Protein AF-A0A232LQ97-F1 (afdb_monomer_lite)

Sequence (214 aa):
MSQNHRQSSQDALRESLFYFPADLIVLYSRLAHDILPISEVVDLLNVAFENLRVAAASANDKTKLINGVFEDCPDRITGRAGHAELQRVCPKRLWRFAAIDVPYTETLTHRNNIKHLMRPHNIEVDLSIACALYFASRGKECFYGLGADELFAGYTRHAVAFARHGFSGLIHEIDLDVSRLGTRNLGRDDRVISHWGREARYPYLDEEFLAWVT

InterPro domains:
  IPR001962 Asparagine synthase [cd01991] (31-213)
  IPR014729 Rossmann-like alpha/beta/alpha sandwich fold [G3DSA:3.40.50.620] (29-214)
  IPR051857 Asparagine synthetase domain-containing protein [PTHR45937] (29-213)

Organism: NCBI:txid519963

Foldseek 3Di:
DDDDDDDPPPPDPQEEAEDWLDLLVLVVVVVCLVPPDQPHEYEYEFEFEQDVVLVVVCVVPPPCVVPDSRCPDSRNVSLVVSQVVSCVVRVSHHYHYHYHYHYPVNCVVCQVVLCVLQPPDDDPVSSVVLSSLLSRLLDAAYEYQPPVCLLPVVDPVLVVLCVVPNPVSSVVSSCVCNVCVVVNPVSSSQSRNCVNVYDYHYPCPPPVNSVVSD

Radius of gyration: 19.4 Å; chains: 1; bounding box: 43×53×74 Å

pLDDT: mean 81.2, std 15.91, range [30.36, 96.88]

Structure (mmCIF, N/CA/C/O backbone):
data_AF-A0A232LQ97-F1
#
_entry.id   AF-A0A232LQ97-F1
#
loop_
_atom_site.group_PDB
_atom_site.id
_atom_site.type_symbol
_atom_site.label_atom_id
_atom_site.label_alt_id
_atom_site.label_comp_id
_atom_site.label_asym_id
_atom_site.label_entity_id
_atom_site.label_seq_id
_atom_site.pdbx_PDB_ins_code
_atom_site.Cartn_x
_atom_site.Cartn_y
_atom_site.Cartn_z
_atom_site.occupancy
_atom_site.B_iso_or_equiv
_atom_site.auth_seq_id
_atom_site.auth_comp_id
_atom_site.auth_asym_id
_atom_site.auth_atom_id
_atom_site.pdbx_PDB_model_num
ATOM 1 N N . MET A 1 1 ? -9.593 -9.842 47.700 1.00 37.53 1 MET A N 1
ATOM 2 C CA . MET A 1 1 ? -10.368 -10.724 46.802 1.00 37.53 1 MET A CA 1
ATOM 3 C C . MET A 1 1 ? -10.644 -9.947 45.528 1.00 37.53 1 MET A C 1
ATOM 5 O O . MET A 1 1 ? -11.492 -9.067 45.526 1.00 37.53 1 MET A O 1
ATOM 9 N N . SER A 1 2 ? -9.814 -10.184 44.511 1.00 33.78 2 SER A N 1
ATOM 10 C CA . SER A 1 2 ? -9.830 -9.487 43.223 1.00 33.78 2 SER A CA 1
ATOM 11 C C . SER A 1 2 ? -11.072 -9.832 42.409 1.00 33.78 2 SER A C 1
ATOM 13 O O . SER A 1 2 ? -11.314 -11.003 42.128 1.00 33.78 2 SER A O 1
ATOM 15 N N . GLN A 1 3 ? -11.791 -8.814 41.947 1.00 36.34 3 GLN A N 1
ATOM 16 C CA . GLN A 1 3 ? -12.637 -8.904 40.761 1.00 36.34 3 GLN A CA 1
ATOM 17 C C . GLN A 1 3 ? -12.000 -8.032 39.682 1.00 36.34 3 GLN A C 1
ATOM 19 O O . GLN A 1 3 ? -12.144 -6.817 39.700 1.00 36.34 3 GLN A O 1
ATOM 24 N N . ASN A 1 4 ? -11.224 -8.651 38.792 1.00 37.56 4 ASN A N 1
ATOM 25 C CA . ASN A 1 4 ? -10.791 -8.027 37.542 1.00 37.56 4 ASN A CA 1
ATOM 26 C C . ASN A 1 4 ? -10.380 -9.112 36.539 1.00 37.56 4 ASN A C 1
ATOM 28 O O . ASN A 1 4 ? -9.212 -9.295 36.210 1.00 37.56 4 ASN A O 1
ATOM 32 N N . HIS A 1 5 ? -11.351 -9.908 36.099 1.00 36.22 5 HIS A N 1
ATOM 33 C CA . HIS A 1 5 ? -11.146 -10.863 35.014 1.00 36.22 5 HIS A CA 1
ATOM 34 C C . HIS A 1 5 ? -12.481 -11.149 34.336 1.00 36.22 5 HIS A C 1
ATOM 36 O O . HIS A 1 5 ? -13.250 -11.974 34.823 1.00 36.22 5 HIS A O 1
ATOM 42 N N . ARG A 1 6 ? -12.756 -10.406 33.254 1.00 30.94 6 ARG A N 1
ATOM 43 C CA . ARG A 1 6 ? -13.534 -10.806 32.059 1.00 30.94 6 ARG A CA 1
ATOM 44 C C . ARG A 1 6 ? -13.786 -9.590 31.161 1.00 30.94 6 ARG A C 1
ATOM 46 O O . ARG A 1 6 ? -14.916 -9.177 30.938 1.00 30.94 6 ARG A O 1
ATOM 53 N N . GLN A 1 7 ? -12.708 -9.021 30.631 1.00 30.36 7 GLN A N 1
ATOM 54 C CA . GLN A 1 7 ? -12.801 -8.066 29.523 1.00 30.36 7 GLN A CA 1
ATOM 55 C C . GLN A 1 7 ? -11.609 -8.214 28.571 1.00 30.36 7 GLN A C 1
ATOM 57 O O . GLN A 1 7 ? -11.037 -7.236 28.115 1.00 30.36 7 GLN A O 1
ATOM 62 N N . SER A 1 8 ? -11.198 -9.460 28.305 1.00 33.34 8 SER A N 1
ATOM 63 C CA . SER A 1 8 ? -10.046 -9.775 27.445 1.00 33.34 8 SER A CA 1
ATOM 64 C C . SER A 1 8 ? -10.343 -10.868 26.410 1.00 33.34 8 SER A C 1
ATOM 66 O O . SER A 1 8 ? -9.456 -11.634 26.051 1.00 33.34 8 SER A O 1
ATOM 68 N N . SER A 1 9 ? -11.592 -10.999 25.950 1.00 32.56 9 SER A N 1
ATOM 69 C CA . SER A 1 9 ? -11.986 -12.119 25.071 1.00 32.56 9 SER A CA 1
ATOM 70 C C . SER A 1 9 ? -12.819 -11.710 23.850 1.00 32.56 9 SER A C 1
ATOM 72 O O . SER A 1 9 ? -13.565 -12.527 23.325 1.00 32.56 9 SER A O 1
ATOM 74 N N . GLN A 1 10 ? -12.697 -10.462 23.383 1.00 30.38 10 GLN A N 1
ATOM 75 C CA . GLN A 1 10 ? -13.323 -9.996 22.130 1.00 30.38 10 GLN A CA 1
ATOM 76 C C . GLN A 1 10 ? -12.344 -9.393 21.109 1.00 30.38 10 GLN A C 1
ATOM 78 O O . GLN A 1 10 ? -12.767 -8.960 20.040 1.00 30.38 10 GLN A O 1
ATOM 83 N N . ASP A 1 11 ? -11.040 -9.435 21.378 1.00 37.81 11 ASP A N 1
ATOM 84 C CA . ASP A 1 11 ? -10.005 -9.142 20.381 1.00 37.81 11 ASP A CA 1
ATOM 85 C C . ASP A 1 11 ? -9.631 -10.415 19.605 1.00 37.81 11 ASP A C 1
ATOM 87 O O . ASP A 1 11 ? -8.462 -10.780 19.503 1.00 37.81 11 ASP A O 1
ATOM 91 N N . ALA A 1 12 ? -10.640 -11.113 19.071 1.00 36.44 12 ALA A N 1
ATOM 92 C CA . ALA A 1 12 ? -10.405 -12.101 18.023 1.00 36.44 12 ALA A CA 1
ATOM 93 C C . ALA A 1 12 ? -9.668 -11.405 16.867 1.00 36.44 12 ALA A C 1
ATOM 95 O O . ALA A 1 12 ? -9.977 -10.251 16.560 1.00 36.44 12 ALA A O 1
ATOM 96 N N . LEU A 1 13 ? -8.660 -12.090 16.322 1.00 44.84 13 LEU A N 1
ATOM 97 C CA . LEU A 1 13 ? -7.730 -11.671 15.268 1.00 44.84 13 LEU A CA 1
ATOM 98 C C . LEU A 1 13 ? -8.382 -10.687 14.282 1.00 44.84 13 LEU A C 1
ATOM 100 O O . LEU A 1 13 ? -9.076 -11.077 13.354 1.00 44.84 13 LEU A O 1
ATOM 104 N N . ARG A 1 14 ? -8.209 -9.383 14.520 1.00 55.53 14 ARG A N 1
ATOM 105 C CA . ARG A 1 14 ? -8.656 -8.358 13.574 1.00 55.53 14 ARG A CA 1
ATOM 106 C C . ARG A 1 14 ? -7.570 -8.223 12.529 1.00 55.53 14 ARG A C 1
ATOM 108 O O . ARG A 1 14 ? -6.542 -7.605 12.807 1.00 55.53 14 ARG A O 1
ATOM 115 N N . GLU A 1 15 ? -7.790 -8.821 11.369 1.00 62.75 15 GLU A N 1
ATOM 116 C CA . GLU A 1 15 ? -6.874 -8.684 10.248 1.00 62.75 15 GLU A CA 1
ATOM 117 C C . GLU A 1 15 ? -6.947 -7.263 9.684 1.00 62.75 15 GLU A C 1
ATOM 119 O O . GLU A 1 15 ? -8.020 -6.718 9.405 1.00 62.75 15 GLU A O 1
ATOM 124 N N . SER A 1 16 ? -5.781 -6.633 9.573 1.00 63.12 16 SER A N 1
ATOM 125 C CA . SER A 1 16 ? -5.629 -5.311 8.976 1.00 63.12 16 SER A CA 1
ATOM 126 C C . SER A 1 16 ? -4.929 -5.453 7.631 1.00 63.12 16 SER A C 1
ATOM 128 O O . SER A 1 16 ? -3.943 -6.174 7.494 1.00 63.12 16 SER A O 1
ATOM 130 N N . LEU A 1 17 ? -5.445 -4.765 6.624 1.00 67.06 17 LEU A N 1
ATOM 131 C CA . LEU A 1 17 ? -4.870 -4.679 5.292 1.00 67.06 17 LEU A CA 1
ATOM 132 C C . LEU A 1 17 ? -4.283 -3.290 5.128 1.00 67.06 17 LEU A C 1
ATOM 134 O O . LEU A 1 17 ? -4.985 -2.282 5.266 1.00 67.06 17 LEU A O 1
ATOM 138 N N . PHE A 1 18 ? -2.988 -3.225 4.845 1.00 62.56 18 PHE A N 1
ATOM 139 C CA . PHE A 1 18 ? -2.351 -1.954 4.577 1.00 62.56 18 PHE A CA 1
ATOM 140 C C . PHE A 1 18 ? -2.589 -1.529 3.129 1.00 62.56 18 PHE A C 1
ATOM 142 O O . PHE A 1 18 ? -2.096 -2.160 2.195 1.00 62.56 18 PHE A O 1
ATOM 149 N N . TYR A 1 19 ? -3.339 -0.441 2.966 1.00 58.19 19 TYR A N 1
ATOM 150 C CA . TYR A 1 19 ? -3.736 0.148 1.696 1.00 58.19 19 TYR A CA 1
ATOM 151 C C . TYR A 1 19 ? -2.696 1.191 1.259 1.00 58.19 19 TYR A C 1
ATOM 153 O O . TYR A 1 19 ? -2.637 2.296 1.808 1.00 58.19 19 TYR A O 1
ATOM 161 N N . PHE A 1 20 ? -1.901 0.860 0.238 1.00 56.16 20 PHE A N 1
ATOM 162 C CA . PHE A 1 20 ? -1.170 1.851 -0.563 1.00 56.16 20 PHE A CA 1
ATOM 163 C C . PHE A 1 20 ? -2.103 2.422 -1.646 1.00 56.16 20 PHE A C 1
ATOM 165 O O . PHE A 1 20 ? -3.028 1.719 -2.057 1.00 56.16 20 PHE A O 1
ATOM 172 N N . PRO A 1 21 ? -1.910 3.665 -2.120 1.00 47.75 21 PRO A N 1
ATOM 173 C CA . PRO A 1 21 ? -2.728 4.239 -3.177 1.00 47.75 21 PRO A CA 1
ATOM 174 C C . PRO A 1 21 ? -2.376 3.573 -4.514 1.00 47.75 21 PRO A C 1
ATOM 176 O O . PRO A 1 21 ? -1.534 4.056 -5.261 1.00 47.75 21 PRO A O 1
ATOM 179 N N . ALA A 1 22 ? -2.987 2.422 -4.785 1.00 50.38 22 ALA A N 1
ATOM 180 C CA . ALA A 1 22 ? -3.042 1.783 -6.094 1.00 50.38 22 ALA A CA 1
ATOM 181 C C . ALA A 1 22 ? -4.161 0.731 -6.112 1.00 50.38 22 ALA A C 1
ATOM 183 O O . ALA A 1 22 ? -4.432 0.061 -5.112 1.00 50.38 22 ALA A O 1
ATOM 184 N N . ASP A 1 23 ? -4.780 0.561 -7.276 1.00 55.22 23 ASP A N 1
ATOM 185 C CA . ASP A 1 23 ? -5.955 -0.281 -7.530 1.00 55.22 23 ASP A CA 1
ATOM 186 C C . ASP A 1 23 ? -5.778 -1.770 -7.140 1.00 55.22 23 ASP A C 1
ATOM 188 O O . ASP A 1 23 ? -6.757 -2.499 -6.967 1.00 55.22 23 ASP A O 1
ATOM 192 N N . LEU A 1 24 ? -4.540 -2.236 -6.926 1.00 58.06 24 LEU A N 1
ATOM 193 C CA . LEU A 1 24 ? -4.213 -3.636 -6.620 1.00 58.06 24 LEU A CA 1
ATOM 194 C C . LEU A 1 24 ? -4.687 -4.125 -5.240 1.00 58.06 24 LEU A C 1
ATOM 196 O O . LEU A 1 24 ? -4.888 -5.325 -5.038 1.00 58.06 24 LEU A O 1
ATOM 200 N N . ILE A 1 25 ? -4.922 -3.237 -4.277 1.00 62.94 25 ILE A N 1
ATOM 201 C CA . ILE A 1 25 ? -5.463 -3.630 -2.964 1.00 62.94 25 ILE A CA 1
ATOM 202 C C . ILE A 1 25 ? -6.961 -3.973 -3.036 1.00 62.94 25 ILE A C 1
ATOM 204 O O . ILE A 1 25 ? -7.447 -4.716 -2.184 1.00 62.94 25 ILE A O 1
ATOM 208 N N . VAL A 1 26 ? -7.697 -3.510 -4.059 1.00 66.06 26 VAL A N 1
ATOM 209 C CA . VAL A 1 26 ? -9.084 -3.954 -4.295 1.00 66.06 26 VAL A CA 1
ATOM 210 C C . VAL A 1 26 ? -9.099 -5.445 -4.617 1.00 66.06 26 VAL A C 1
ATOM 212 O O . VAL A 1 26 ? -9.939 -6.169 -4.089 1.00 66.06 26 VAL A O 1
ATOM 215 N N . LEU A 1 27 ? -8.133 -5.921 -5.410 1.00 68.38 27 LEU A N 1
ATOM 216 C CA . LEU A 1 27 ? -8.010 -7.338 -5.744 1.00 68.38 27 LEU A CA 1
ATOM 217 C C . LEU A 1 27 ? -7.712 -8.176 -4.496 1.00 68.38 27 LEU A C 1
ATOM 219 O O . LEU A 1 27 ? -8.440 -9.125 -4.212 1.00 68.38 27 LEU A O 1
ATOM 223 N N . TYR A 1 28 ? -6.709 -7.786 -3.702 1.00 71.38 28 TYR A N 1
ATOM 224 C CA . TYR A 1 28 ? -6.394 -8.522 -2.475 1.00 71.38 28 TYR A CA 1
ATOM 225 C C . TYR A 1 28 ? -7.533 -8.461 -1.450 1.00 71.38 28 TYR A C 1
ATOM 227 O O . TYR A 1 28 ? -7.903 -9.474 -0.863 1.00 71.38 28 TYR A O 1
ATOM 235 N N . SER A 1 29 ? -8.156 -7.294 -1.276 1.00 73.38 29 SER A N 1
ATOM 236 C CA . SER A 1 29 ? -9.313 -7.155 -0.388 1.00 73.38 29 SER A CA 1
ATOM 237 C C . SER A 1 29 ? -10.476 -8.018 -0.876 1.00 73.38 29 SER A C 1
ATOM 239 O O . SER A 1 29 ? -11.138 -8.668 -0.075 1.00 73.38 29 SER A O 1
ATOM 241 N N . ARG A 1 30 ? -10.704 -8.120 -2.190 1.00 79.38 30 ARG A N 1
ATOM 242 C CA . ARG A 1 30 ? -11.699 -9.046 -2.735 1.00 79.38 30 ARG A CA 1
ATOM 243 C C . ARG A 1 30 ? -11.362 -10.503 -2.408 1.00 79.38 30 ARG A C 1
ATOM 245 O O . ARG A 1 30 ? -12.264 -11.236 -2.025 1.00 79.38 30 ARG A O 1
ATOM 252 N N . LEU A 1 31 ? -10.101 -10.913 -2.491 1.00 79.31 31 LEU A N 1
ATOM 253 C CA . LEU A 1 31 ? -9.694 -12.266 -2.092 1.00 79.31 31 LEU A CA 1
ATOM 254 C C . LEU A 1 31 ? -9.914 -12.501 -0.592 1.00 79.31 31 LEU A C 1
ATOM 256 O O . LEU A 1 31 ? -10.508 -13.506 -0.206 1.00 79.31 31 LEU A O 1
ATOM 260 N N . ALA A 1 32 ? -9.556 -11.530 0.253 1.00 81.94 32 ALA A N 1
ATOM 261 C CA . ALA A 1 32 ? -9.843 -11.579 1.686 1.00 81.94 32 ALA A CA 1
ATOM 262 C C . ALA A 1 32 ? -11.353 -11.700 1.968 1.00 81.94 32 ALA A C 1
ATOM 264 O O . ALA A 1 32 ? -11.756 -12.325 2.948 1.00 81.94 32 ALA A O 1
ATOM 265 N N . HIS A 1 33 ? -12.214 -11.158 1.096 1.00 85.06 33 HIS A N 1
ATOM 266 C CA . HIS A 1 33 ? -13.655 -11.354 1.209 1.00 85.06 33 HIS A CA 1
ATOM 267 C C . HIS A 1 33 ? -14.081 -12.812 1.081 1.00 85.06 33 HIS A C 1
ATOM 269 O O . HIS A 1 33 ? -14.981 -13.223 1.814 1.00 85.06 33 HIS A O 1
ATOM 275 N N . ASP A 1 34 ? -13.457 -13.547 0.169 1.00 84.88 34 ASP A N 1
ATOM 276 C CA . ASP A 1 34 ? -13.821 -14.923 -0.149 1.00 84.88 34 ASP A CA 1
ATOM 277 C C . ASP A 1 34 ? -13.180 -15.927 0.832 1.00 84.88 34 ASP A C 1
ATOM 279 O O . ASP A 1 34 ? -13.757 -16.984 1.086 1.00 84.88 34 ASP A O 1
ATOM 283 N N . ILE A 1 35 ? -12.032 -15.581 1.429 1.00 84.88 35 ILE A N 1
ATOM 284 C CA . ILE A 1 35 ? -11.277 -16.457 2.342 1.00 84.88 35 ILE A CA 1
ATOM 285 C C . ILE A 1 35 ? -11.724 -16.301 3.802 1.00 84.88 35 ILE A C 1
ATOM 287 O O . ILE A 1 35 ? -11.891 -17.295 4.511 1.00 84.88 35 ILE A O 1
ATOM 291 N N . LEU A 1 36 ? -11.915 -15.066 4.277 1.00 85.56 36 LEU A N 1
ATOM 292 C CA . LEU A 1 36 ? -12.218 -14.821 5.687 1.00 85.56 36 LEU A CA 1
ATOM 293 C C . LEU A 1 36 ? -13.696 -15.090 6.003 1.00 85.56 36 LEU A C 1
ATOM 295 O O . LEU A 1 36 ? -14.567 -14.834 5.166 1.00 85.56 36 LEU A O 1
ATOM 299 N N . PRO A 1 37 ? -14.047 -15.491 7.236 1.00 89.50 37 PRO A N 1
ATOM 300 C CA . PRO A 1 37 ? -15.438 -15.542 7.671 1.00 89.50 37 PRO A CA 1
ATOM 301 C C . PRO A 1 37 ? -16.139 -14.196 7.457 1.00 89.50 37 PRO A C 1
ATOM 303 O O . PRO A 1 37 ? -15.591 -13.135 7.755 1.00 89.50 37 PRO A O 1
ATOM 306 N N . ILE A 1 38 ? -17.375 -14.209 6.954 1.00 89.06 38 ILE A N 1
ATOM 307 C CA . ILE A 1 38 ? -18.092 -12.971 6.597 1.00 89.06 38 ILE A CA 1
ATOM 308 C C . ILE A 1 38 ? -18.366 -12.049 7.797 1.00 89.06 38 ILE A C 1
ATOM 310 O O . ILE A 1 38 ? -18.536 -10.843 7.635 1.00 89.06 38 ILE A O 1
ATOM 314 N N . SER A 1 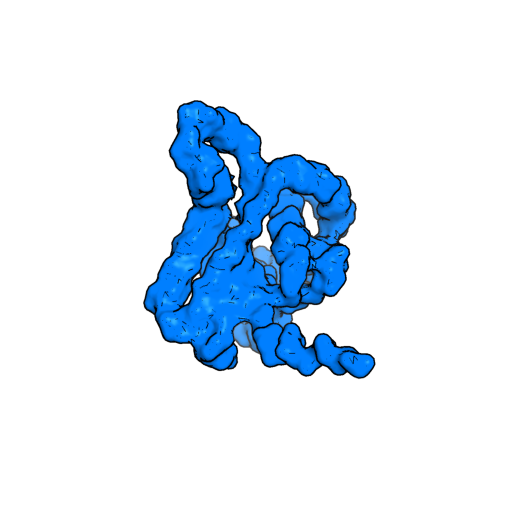39 ? -18.397 -12.620 9.002 1.00 89.44 39 SER A N 1
ATOM 315 C CA . SER A 1 39 ? -18.554 -11.901 10.267 1.00 89.44 39 SER A CA 1
ATOM 316 C C . SER A 1 39 ? -17.319 -11.096 10.668 1.00 89.44 39 SER A C 1
ATOM 318 O O . SER A 1 39 ? -17.421 -10.231 11.538 1.00 89.44 39 SER A O 1
ATOM 320 N N . GLU A 1 40 ? -16.157 -11.386 10.081 1.00 87.62 40 GLU A N 1
ATOM 321 C CA . GLU A 1 40 ? -14.918 -10.688 10.402 1.00 87.62 40 GLU A CA 1
ATOM 322 C C . GLU A 1 40 ? -14.830 -9.348 9.676 1.00 87.62 40 GLU A C 1
ATOM 324 O O . GLU A 1 40 ? -15.024 -9.229 8.460 1.00 87.62 40 GLU A O 1
ATOM 329 N N . VAL A 1 41 ? -14.538 -8.320 10.468 1.00 88.44 41 VAL A N 1
ATOM 330 C CA . VAL A 1 41 ? -14.326 -6.956 9.993 1.00 88.44 41 VAL A CA 1
ATOM 331 C C . VAL A 1 41 ? -12.915 -6.853 9.446 1.00 88.44 41 VAL A C 1
ATOM 333 O O . VAL A 1 41 ? -11.971 -7.251 10.126 1.00 88.44 41 VAL A O 1
ATOM 336 N N . VAL A 1 42 ? -12.782 -6.268 8.258 1.00 87.19 42 VAL A N 1
ATOM 337 C CA . VAL A 1 42 ? -11.478 -6.025 7.639 1.00 87.19 42 VAL A CA 1
ATOM 338 C C . VAL A 1 42 ? -11.175 -4.534 7.671 1.00 87.19 42 VAL A C 1
ATOM 340 O O . VAL A 1 42 ? -11.958 -3.713 7.175 1.00 87.19 42 VAL A O 1
ATOM 343 N N . ASP A 1 43 ? -10.033 -4.198 8.267 1.00 87.50 43 ASP A N 1
ATOM 344 C CA . ASP A 1 43 ? -9.546 -2.826 8.357 1.00 87.50 43 ASP A CA 1
ATOM 345 C C . ASP A 1 43 ? -8.671 -2.499 7.151 1.00 87.50 43 ASP A C 1
ATOM 347 O O . ASP A 1 43 ? -7.695 -3.189 6.888 1.00 87.50 43 ASP A O 1
ATOM 351 N N . LEU A 1 44 ? -8.995 -1.422 6.440 1.00 88.12 44 LEU A N 1
ATOM 352 C CA . LEU A 1 44 ? -8.199 -0.877 5.345 1.00 88.12 44 LEU A CA 1
ATOM 353 C C . LEU A 1 44 ? -7.452 0.350 5.872 1.00 88.12 44 LEU A C 1
ATOM 355 O O . LEU A 1 44 ? -8.057 1.406 6.078 1.00 88.12 44 LEU A O 1
ATOM 359 N N . LEU A 1 45 ? -6.156 0.207 6.139 1.00 88.00 45 LEU A N 1
ATOM 360 C CA . LEU A 1 45 ? -5.322 1.287 6.664 1.00 88.00 45 LEU A CA 1
ATOM 361 C C . LEU A 1 45 ? -4.811 2.158 5.516 1.00 88.00 45 LEU A C 1
ATOM 363 O O . LEU A 1 45 ? -4.036 1.671 4.701 1.00 88.00 45 LEU A O 1
ATOM 367 N N . ASN A 1 46 ? -5.163 3.441 5.475 1.00 90.00 46 ASN A N 1
ATOM 368 C CA . ASN A 1 46 ? -4.630 4.384 4.486 1.00 90.00 46 ASN A CA 1
ATOM 369 C C . ASN A 1 46 ? -3.945 5.546 5.213 1.00 90.00 46 ASN A C 1
ATOM 371 O O . ASN A 1 46 ? -4.521 6.134 6.134 1.00 90.00 46 ASN A O 1
ATOM 375 N N . VAL A 1 4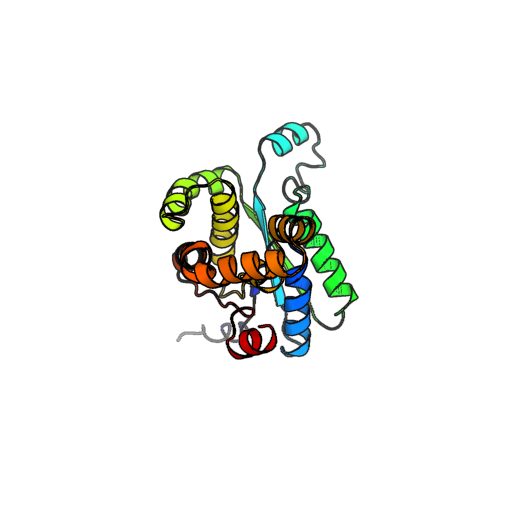7 ? -2.717 5.867 4.816 1.00 89.75 47 VAL A N 1
ATOM 376 C CA . VAL A 1 47 ? -1.897 6.901 5.462 1.00 89.75 47 VAL A CA 1
ATOM 377 C C . VAL A 1 47 ? -1.883 8.154 4.598 1.00 89.75 47 VAL A C 1
ATOM 379 O O . VAL A 1 47 ? -1.617 8.071 3.405 1.00 89.75 47 VAL A O 1
ATOM 382 N N . ALA A 1 48 ? -2.132 9.307 5.212 1.00 90.50 48 ALA A N 1
ATOM 383 C CA . ALA A 1 48 ? -2.034 10.612 4.578 1.00 90.50 48 ALA A CA 1
ATOM 384 C C . ALA A 1 48 ? -1.087 11.512 5.375 1.00 90.50 48 ALA A C 1
ATOM 386 O O . ALA A 1 48 ? -1.086 11.510 6.607 1.00 90.50 48 ALA A O 1
ATOM 387 N N . PHE A 1 49 ? -0.295 12.306 4.659 1.00 89.44 49 PHE A N 1
ATOM 388 C CA . PHE A 1 49 ? 0.666 13.235 5.246 1.00 89.44 49 PHE A CA 1
ATOM 389 C C . PHE A 1 49 ? 0.196 14.670 5.085 1.00 89.44 49 PHE A C 1
ATOM 391 O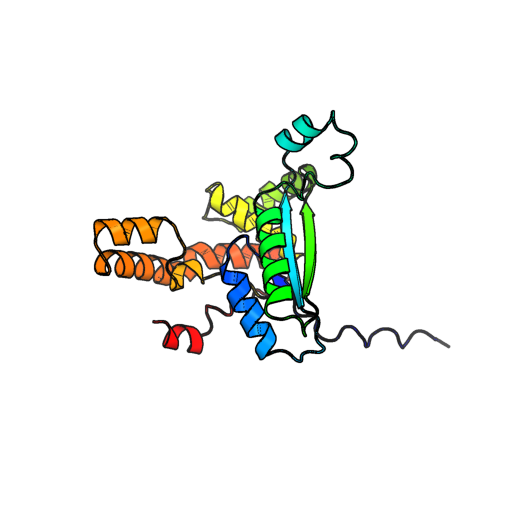 O . PHE A 1 49 ? -0.287 15.069 4.024 1.00 89.44 49 PHE A O 1
ATOM 398 N N . GLU A 1 50 ? 0.389 15.466 6.130 1.00 87.31 50 GLU A N 1
ATOM 399 C CA . GLU A 1 50 ? 0.066 16.883 6.083 1.00 87.31 50 GLU A CA 1
ATOM 400 C C . GLU A 1 50 ? 0.993 17.610 5.100 1.00 87.31 50 GLU A C 1
ATOM 402 O O . GLU A 1 50 ? 2.223 17.559 5.205 1.00 87.31 50 GLU A O 1
ATOM 407 N N . ASN A 1 51 ? 0.398 18.345 4.161 1.00 82.75 51 ASN A N 1
ATOM 408 C CA . ASN A 1 51 ? 1.130 19.211 3.250 1.00 82.75 51 ASN A CA 1
ATOM 409 C C . ASN A 1 51 ? 0.966 20.672 3.675 1.00 82.75 51 ASN A C 1
ATOM 411 O O . ASN A 1 51 ? -0.083 21.277 3.453 1.00 82.75 51 ASN A O 1
ATOM 415 N N . LEU A 1 52 ? 2.034 21.265 4.216 1.00 80.44 52 LEU A N 1
ATOM 416 C CA . LEU A 1 52 ? 2.026 22.654 4.688 1.00 80.44 52 LEU A CA 1
ATOM 417 C C . LEU A 1 52 ? 1.611 23.671 3.614 1.00 80.44 52 LEU A C 1
ATOM 419 O O . LEU A 1 52 ? 1.041 24.703 3.954 1.00 80.44 52 LEU A O 1
ATOM 423 N N . ARG A 1 53 ? 1.865 23.406 2.324 1.00 77.12 53 ARG A N 1
ATOM 424 C CA . ARG A 1 53 ? 1.445 24.310 1.237 1.00 77.12 53 ARG A CA 1
ATOM 425 C C . ARG A 1 53 ? -0.072 24.298 1.066 1.00 77.12 53 ARG A C 1
ATOM 427 O O . ARG A 1 53 ? -0.674 25.353 0.900 1.00 77.12 53 ARG A O 1
ATOM 434 N N . VAL A 1 54 ? -0.679 23.114 1.142 1.00 74.62 54 VAL A N 1
ATOM 435 C CA . VAL A 1 54 ? -2.137 22.930 1.056 1.00 74.62 54 VAL A CA 1
ATOM 436 C C . VAL A 1 54 ? -2.817 23.458 2.320 1.00 74.62 54 VAL A C 1
ATOM 438 O O . VAL A 1 54 ? -3.832 24.148 2.227 1.00 74.62 54 VAL A O 1
ATOM 441 N N . ALA A 1 55 ? -2.216 23.219 3.489 1.00 73.12 55 ALA A N 1
ATOM 442 C CA . ALA A 1 55 ? -2.683 23.758 4.763 1.00 73.12 55 ALA A CA 1
ATOM 443 C C . ALA A 1 55 ? -2.647 25.298 4.776 1.00 73.12 55 ALA A C 1
ATOM 445 O O . ALA A 1 55 ? -3.637 25.933 5.131 1.00 73.12 55 ALA A O 1
ATOM 446 N N . ALA A 1 56 ? -1.551 25.908 4.307 1.00 73.00 56 ALA A N 1
ATOM 447 C CA . ALA A 1 56 ? -1.420 27.362 4.209 1.00 73.00 56 ALA A CA 1
ATOM 448 C C . ALA A 1 56 ? -2.406 27.978 3.202 1.00 73.00 56 ALA A C 1
ATOM 450 O O . ALA A 1 56 ? -2.992 29.020 3.483 1.00 73.00 56 ALA A O 1
ATOM 451 N N . ALA A 1 57 ? -2.639 27.322 2.060 1.00 70.00 57 ALA A N 1
ATOM 452 C CA . ALA A 1 57 ? -3.640 27.755 1.082 1.00 70.00 57 ALA A CA 1
ATOM 453 C C . ALA A 1 57 ? -5.081 27.648 1.617 1.00 70.00 57 ALA A C 1
ATOM 455 O O . ALA A 1 57 ? -5.948 28.422 1.216 1.00 70.00 57 ALA A O 1
ATOM 456 N N . SER A 1 58 ? -5.325 26.723 2.549 1.00 66.56 58 SER A N 1
ATOM 457 C CA . SER A 1 58 ? -6.638 26.481 3.161 1.00 66.56 58 SER A CA 1
ATOM 458 C C . SER A 1 58 ? -6.864 27.270 4.459 1.00 66.56 58 SER A C 1
ATOM 460 O O . SER A 1 58 ? -7.967 27.253 4.996 1.00 66.56 58 SER A O 1
ATOM 462 N N . ALA A 1 59 ? -5.859 28.004 4.956 1.00 64.38 59 ALA A N 1
ATOM 463 C CA . ALA A 1 59 ? -5.915 28.731 6.231 1.00 64.38 59 ALA A CA 1
ATOM 464 C C . ALA A 1 59 ? -6.974 29.853 6.271 1.00 64.38 59 ALA A C 1
ATOM 466 O O . ALA A 1 59 ? -7.432 30.231 7.349 1.00 64.38 59 ALA A O 1
ATOM 467 N N . ASN A 1 60 ? -7.390 30.362 5.106 1.00 62.22 60 ASN A N 1
ATOM 468 C CA . ASN A 1 60 ? -8.445 31.373 4.987 1.00 62.22 60 ASN A CA 1
ATOM 469 C C . ASN A 1 60 ? -9.864 30.777 4.920 1.00 62.22 60 ASN A C 1
ATOM 471 O O . ASN A 1 60 ? -10.836 31.528 4.997 1.00 62.22 60 ASN A O 1
ATOM 475 N N . ASP A 1 61 ? -10.001 29.452 4.809 1.00 65.12 61 ASP A N 1
ATOM 476 C CA . ASP A 1 61 ? -11.286 28.760 4.716 1.00 65.12 61 ASP A CA 1
ATOM 477 C C . ASP A 1 61 ? -11.526 27.908 5.974 1.00 65.12 61 ASP A C 1
ATOM 479 O O . ASP A 1 61 ? -11.106 26.752 6.087 1.00 65.12 61 ASP A O 1
ATOM 483 N N . LYS A 1 62 ? -12.222 28.501 6.956 1.00 57.84 62 LYS A N 1
ATOM 484 C CA . LYS A 1 62 ? -12.560 27.857 8.243 1.00 57.84 62 LYS A CA 1
ATOM 485 C C . LYS A 1 62 ? -13.353 26.553 8.081 1.00 57.84 62 LYS A C 1
ATOM 487 O O . LYS A 1 62 ? -13.353 25.737 8.998 1.00 57.84 62 LYS A O 1
ATOM 492 N N . THR A 1 63 ? -13.986 26.341 6.929 1.00 54.22 63 THR A N 1
ATOM 493 C CA . THR A 1 63 ? -14.758 25.138 6.594 1.00 54.22 63 THR A CA 1
ATOM 494 C C . THR A 1 63 ? -13.860 23.955 6.200 1.00 54.22 63 THR A C 1
ATOM 496 O O . THR A 1 63 ? -14.199 22.813 6.506 1.00 54.22 63 THR A O 1
ATOM 499 N N . LYS A 1 64 ? -12.679 24.203 5.606 1.00 56.03 64 LYS A N 1
ATOM 500 C CA . LYS A 1 64 ? -11.680 23.165 5.262 1.00 56.03 64 LYS A CA 1
ATOM 501 C C . LYS A 1 64 ? -10.796 22.734 6.432 1.00 56.03 64 LYS A C 1
ATOM 503 O O . LYS A 1 64 ? -10.342 21.593 6.471 1.00 56.03 64 LYS A O 1
ATOM 508 N N . LEU A 1 65 ? -10.587 23.626 7.401 1.00 55.31 65 LEU A N 1
ATOM 509 C CA . LEU A 1 65 ? -9.789 23.371 8.608 1.00 55.31 65 LEU A CA 1
ATOM 510 C C . LEU A 1 65 ? -10.359 22.252 9.499 1.00 55.31 65 LEU A C 1
ATOM 512 O O . LEU A 1 65 ? -9.604 21.628 10.236 1.00 55.31 65 LEU A O 1
ATOM 516 N N . ILE A 1 66 ? -11.669 21.992 9.424 1.00 48.97 66 ILE A N 1
ATOM 517 C CA . ILE A 1 66 ? -12.355 20.967 10.229 1.00 48.97 66 ILE A CA 1
ATOM 518 C C . ILE A 1 66 ? -12.435 19.619 9.485 1.00 48.97 66 ILE A C 1
ATOM 520 O O . ILE A 1 66 ? -12.456 18.579 10.135 1.00 48.97 66 ILE A O 1
ATOM 524 N N . ASN A 1 67 ? -12.435 19.623 8.140 1.00 53.56 67 ASN A N 1
ATOM 525 C CA . ASN A 1 67 ? -12.837 18.464 7.332 1.00 53.56 67 ASN A CA 1
ATOM 526 C C . ASN A 1 67 ? -11.810 17.872 6.352 1.00 53.56 67 ASN A C 1
ATOM 528 O O . ASN A 1 67 ? -12.146 16.850 5.762 1.00 53.56 67 ASN A O 1
ATOM 532 N N . GLY A 1 68 ? -10.590 18.395 6.162 1.00 66.38 68 GLY A N 1
ATOM 533 C CA . GLY A 1 68 ? -9.604 17.547 5.474 1.00 66.38 68 GLY A CA 1
ATOM 534 C C . GLY A 1 68 ? -8.503 18.203 4.671 1.00 66.38 68 GLY A C 1
ATOM 535 O O . GLY A 1 68 ? -8.471 18.076 3.453 1.00 66.38 68 GLY A O 1
ATOM 536 N N . VAL A 1 69 ? -7.483 18.717 5.356 1.00 80.38 69 VAL A N 1
ATOM 537 C CA . VAL A 1 69 ? -6.151 18.839 4.729 1.00 80.38 69 VAL A CA 1
ATOM 538 C C . VAL A 1 69 ? -5.647 17.461 4.262 1.00 80.38 69 VAL A C 1
ATOM 540 O O . VAL A 1 69 ? -4.941 17.364 3.262 1.00 80.38 69 VAL A O 1
ATOM 543 N N . PHE A 1 70 ? -6.050 16.395 4.961 1.00 85.88 70 PHE A N 1
ATOM 544 C CA . PHE A 1 70 ? -5.719 15.011 4.632 1.00 85.88 70 PHE A CA 1
ATOM 545 C C . PHE A 1 70 ? -6.687 14.360 3.633 1.00 85.88 70 PHE A C 1
ATOM 547 O O . PHE A 1 70 ? -6.249 13.516 2.863 1.00 85.88 70 PHE A O 1
ATOM 554 N N . GLU A 1 71 ? -7.972 14.743 3.607 1.00 87.56 71 GLU A N 1
ATOM 555 C CA . GLU A 1 71 ? -8.962 14.198 2.652 1.00 87.56 71 GLU A CA 1
ATOM 556 C C . GLU A 1 71 ? -8.760 14.695 1.223 1.00 87.56 71 GLU A C 1
ATOM 558 O O . GLU A 1 71 ? -9.030 13.958 0.280 1.00 87.56 71 GLU A O 1
ATOM 563 N N . ASP A 1 72 ? -8.184 15.884 1.056 1.00 83.44 72 ASP A N 1
ATOM 564 C CA . ASP A 1 72 ? -7.871 16.442 -0.260 1.00 83.44 72 ASP A CA 1
ATOM 565 C C . ASP A 1 72 ? -6.580 15.864 -0.882 1.00 83.44 72 ASP A C 1
ATOM 567 O O . ASP A 1 72 ? -6.226 16.219 -2.011 1.00 83.44 72 ASP A O 1
ATOM 571 N N . CYS A 1 73 ? -5.831 15.006 -0.175 1.00 83.94 73 CYS A N 1
ATOM 572 C CA . CYS A 1 73 ? -4.605 14.444 -0.735 1.00 83.94 73 CYS A CA 1
ATOM 573 C C . CYS A 1 73 ? -4.918 13.316 -1.745 1.00 83.94 73 CYS A C 1
ATOM 575 O O . CYS A 1 73 ? -5.860 12.546 -1.533 1.00 83.94 73 CYS A O 1
ATOM 577 N N . PRO A 1 74 ? -4.133 13.171 -2.834 1.00 83.94 74 PRO A N 1
ATOM 578 C CA . PRO A 1 74 ? -4.391 12.154 -3.860 1.00 83.94 74 PRO A CA 1
ATOM 579 C C . PRO A 1 74 ? -4.518 10.728 -3.302 1.00 83.94 74 PRO A C 1
ATOM 581 O O . PRO A 1 74 ? -5.388 9.965 -3.727 1.00 83.94 74 PRO A O 1
ATOM 584 N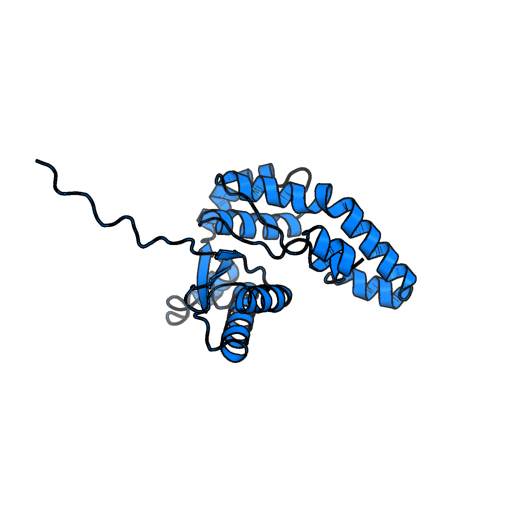 N . ASP A 1 75 ? -3.700 10.390 -2.305 1.00 83.81 75 ASP A N 1
ATOM 585 C CA . ASP A 1 75 ? -3.669 9.059 -1.693 1.00 83.81 75 ASP A CA 1
ATOM 586 C C . ASP A 1 75 ? -4.941 8.754 -0.889 1.00 83.81 75 ASP A C 1
ATOM 588 O O . ASP A 1 75 ? -5.412 7.613 -0.857 1.00 83.81 75 ASP A O 1
ATOM 592 N N . ARG A 1 76 ? -5.529 9.776 -0.256 1.00 89.06 76 ARG A N 1
ATOM 593 C CA . ARG A 1 76 ? -6.786 9.649 0.486 1.00 89.06 76 ARG A CA 1
ATOM 594 C C . ARG A 1 76 ? -7.977 9.608 -0.461 1.00 89.06 76 ARG A C 1
ATOM 596 O O . ARG A 1 76 ? -8.837 8.751 -0.281 1.00 89.06 76 ARG A O 1
ATOM 603 N N . ILE A 1 77 ? -7.996 10.445 -1.503 1.00 88.25 77 ILE A N 1
ATOM 604 C CA . ILE A 1 77 ? -9.046 10.439 -2.539 1.00 88.25 77 ILE A CA 1
ATOM 605 C C . ILE A 1 77 ? -9.143 9.054 -3.190 1.00 88.25 77 ILE A C 1
ATOM 607 O O . ILE A 1 77 ? -10.222 8.459 -3.237 1.00 88.25 77 ILE A O 1
ATOM 611 N N . THR A 1 78 ? -8.011 8.514 -3.647 1.00 86.25 78 THR A N 1
ATOM 612 C CA . THR A 1 78 ? -7.955 7.172 -4.248 1.00 86.25 78 THR A CA 1
ATOM 613 C C . THR A 1 78 ? -8.303 6.086 -3.230 1.00 86.25 78 THR A C 1
ATOM 615 O O . THR A 1 78 ? -9.059 5.172 -3.553 1.00 86.25 78 THR A O 1
ATOM 618 N N . GLY A 1 79 ? -7.854 6.219 -1.977 1.00 86.75 79 GLY A N 1
ATOM 619 C CA . GLY A 1 79 ? -8.239 5.334 -0.876 1.00 86.75 79 GLY A CA 1
ATOM 620 C C . GLY A 1 79 ? -9.744 5.259 -0.630 1.00 86.75 79 GLY A C 1
ATOM 621 O O . GLY A 1 79 ? -10.310 4.169 -0.518 1.00 86.75 79 GLY A O 1
ATOM 622 N N . ARG A 1 80 ? -10.414 6.412 -0.581 1.00 89.62 80 ARG A N 1
ATOM 623 C CA . ARG A 1 80 ? -11.869 6.500 -0.403 1.00 89.62 80 ARG A CA 1
ATOM 624 C C . ARG A 1 80 ? -12.617 5.902 -1.592 1.00 89.62 80 ARG A C 1
ATOM 626 O O . ARG A 1 80 ? -13.590 5.181 -1.382 1.00 89.62 80 ARG A O 1
ATOM 633 N N . ALA A 1 81 ? -12.149 6.157 -2.815 1.00 88.88 81 ALA A N 1
ATOM 634 C CA . ALA A 1 81 ? -12.734 5.576 -4.021 1.00 88.88 81 ALA A CA 1
ATOM 635 C C . ALA A 1 81 ? -12.639 4.039 -4.017 1.00 88.88 81 ALA A C 1
ATOM 637 O O . ALA A 1 81 ? -13.650 3.366 -4.222 1.00 88.88 81 ALA A O 1
ATOM 638 N N . GLY A 1 82 ? -11.465 3.482 -3.697 1.00 86.44 82 GLY A N 1
ATOM 639 C CA . GLY A 1 82 ? -11.268 2.033 -3.586 1.00 86.44 82 GLY A CA 1
ATOM 640 C C . GLY A 1 82 ? -12.119 1.395 -2.482 1.00 86.44 82 GLY A C 1
ATOM 641 O O . GLY A 1 82 ? -12.706 0.332 -2.679 1.00 86.44 82 GLY A O 1
ATOM 642 N N . HIS A 1 83 ? -12.261 2.064 -1.332 1.00 88.56 83 HIS A N 1
ATOM 643 C CA . HIS A 1 83 ? -13.145 1.607 -0.252 1.00 88.56 83 HIS A CA 1
ATOM 644 C C . HIS A 1 83 ? -14.618 1.582 -0.668 1.00 88.56 83 HIS A C 1
ATOM 646 O O . HIS A 1 83 ? -15.296 0.583 -0.424 1.00 88.56 83 HIS A O 1
ATOM 652 N N . ALA A 1 84 ? -15.099 2.634 -1.335 1.00 90.62 84 ALA A N 1
ATOM 653 C CA . ALA A 1 84 ? -16.469 2.695 -1.839 1.00 90.62 84 ALA A CA 1
ATOM 654 C C . ALA A 1 84 ? -16.745 1.587 -2.872 1.00 90.62 84 ALA A C 1
ATOM 656 O O . ALA A 1 84 ? -17.792 0.936 -2.822 1.00 90.62 84 ALA A O 1
ATOM 657 N N . GLU A 1 85 ? -15.789 1.320 -3.764 1.00 89.00 85 GLU A N 1
ATOM 658 C CA . GLU A 1 85 ? -15.886 0.232 -4.739 1.00 89.00 85 GLU A CA 1
ATOM 659 C C . GLU A 1 85 ? -15.940 -1.142 -4.052 1.00 89.00 85 GLU A C 1
ATOM 661 O O . GLU A 1 85 ? -16.798 -1.966 -4.375 1.00 89.00 85 GLU A O 1
ATOM 666 N N . LEU A 1 86 ? -15.105 -1.378 -3.035 1.00 87.56 86 LEU A N 1
ATOM 667 C CA . LEU A 1 86 ? -15.138 -2.619 -2.254 1.00 87.56 86 LEU A CA 1
ATOM 668 C C . LEU A 1 86 ? -16.468 -2.821 -1.530 1.00 87.56 86 LEU A C 1
ATOM 670 O O . LEU A 1 86 ? -17.004 -3.930 -1.532 1.00 87.56 86 LEU A O 1
ATOM 674 N N . GLN A 1 87 ? -17.035 -1.763 -0.949 1.00 90.62 87 GLN A N 1
ATOM 675 C CA . GLN A 1 87 ? -18.359 -1.827 -0.329 1.00 90.62 87 GLN A CA 1
ATOM 676 C C . GLN A 1 87 ? -19.451 -2.156 -1.352 1.00 90.62 87 GLN A C 1
ATOM 678 O O . GLN A 1 87 ? -20.364 -2.925 -1.050 1.00 90.62 87 GLN A O 1
ATOM 683 N N . ARG A 1 88 ? -19.343 -1.622 -2.573 1.00 90.62 88 ARG A N 1
ATOM 684 C CA . ARG A 1 88 ? -20.284 -1.890 -3.666 1.00 90.62 88 ARG A 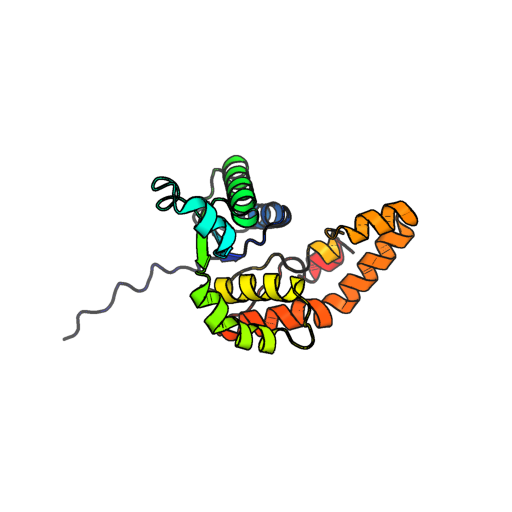CA 1
ATOM 685 C C . ARG A 1 88 ? -20.190 -3.332 -4.171 1.00 90.62 88 ARG A C 1
ATOM 687 O O . ARG A 1 88 ? -21.220 -3.966 -4.390 1.00 90.62 88 ARG A O 1
ATOM 694 N N . VAL A 1 89 ? -18.975 -3.849 -4.362 1.00 89.75 89 VAL A N 1
ATOM 695 C CA . VAL A 1 89 ? -18.720 -5.193 -4.918 1.00 89.75 89 VAL A CA 1
ATOM 696 C C . VAL A 1 89 ? -18.879 -6.294 -3.862 1.00 89.75 89 VAL A C 1
ATOM 698 O O . VAL A 1 89 ? -19.327 -7.398 -4.174 1.00 89.75 89 VAL A O 1
ATOM 701 N N . CYS A 1 90 ? -18.550 -6.003 -2.603 1.00 90.06 90 CYS A N 1
ATOM 702 C CA . CYS A 1 90 ? -18.569 -6.950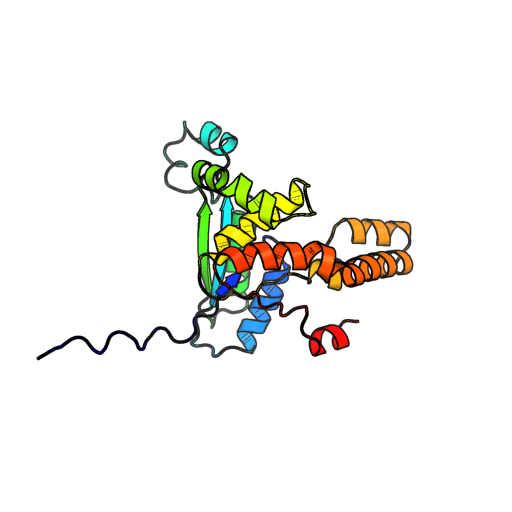 -1.486 1.00 90.06 90 CYS A CA 1
ATOM 703 C C . CYS A 1 90 ? -19.434 -6.440 -0.314 1.00 90.06 90 CYS A C 1
ATOM 705 O O . CYS A 1 90 ? -18.923 -6.303 0.803 1.00 90.06 90 CYS A O 1
ATOM 707 N N . PRO A 1 91 ? -20.745 -6.195 -0.515 1.00 92.38 91 PRO A N 1
ATOM 708 C CA . PRO A 1 91 ? -21.590 -5.488 0.457 1.00 92.38 91 PRO A CA 1
ATOM 709 C C . PRO A 1 91 ? -21.874 -6.285 1.733 1.00 92.38 91 PRO A C 1
ATOM 711 O O . PRO A 1 91 ? -22.283 -5.724 2.744 1.00 92.38 91 PRO A O 1
ATOM 714 N N . LYS A 1 92 ? -21.682 -7.608 1.696 1.00 92.31 92 LYS A N 1
ATOM 715 C CA . LYS A 1 92 ? -21.946 -8.490 2.841 1.00 92.31 92 LYS A CA 1
ATOM 716 C C . LYS A 1 92 ? -20.884 -8.383 3.937 1.00 92.31 92 LYS A C 1
ATOM 718 O O . LYS A 1 92 ? -21.149 -8.807 5.055 1.00 92.31 92 LYS A O 1
ATOM 723 N N . ARG A 1 93 ? -19.692 -7.865 3.618 1.00 91.62 93 ARG A N 1
ATOM 724 C CA . ARG A 1 93 ? -18.600 -7.699 4.581 1.00 91.62 93 ARG A CA 1
ATOM 725 C C . ARG A 1 93 ? -18.558 -6.269 5.091 1.00 91.62 93 ARG A C 1
ATOM 727 O O . ARG A 1 93 ? -18.733 -5.321 4.329 1.00 91.62 93 ARG A O 1
ATOM 734 N N . LEU A 1 94 ? -18.244 -6.121 6.375 1.00 91.19 94 LEU A N 1
ATOM 735 C CA . LEU A 1 94 ? -17.948 -4.820 6.950 1.00 91.19 94 LEU A CA 1
ATOM 736 C C . LEU A 1 94 ? -16.500 -4.417 6.640 1.00 91.19 94 LEU A C 1
ATOM 738 O O . LEU A 1 94 ? -15.558 -4.922 7.248 1.00 91.19 94 LEU A O 1
ATOM 742 N N . TRP A 1 95 ? -16.347 -3.481 5.705 1.00 88.88 95 TRP A N 1
ATOM 743 C CA . TRP A 1 95 ? -15.074 -2.831 5.388 1.00 88.88 95 TRP A CA 1
ATOM 744 C C . TRP A 1 95 ? -14.920 -1.555 6.206 1.00 88.88 95 TRP A C 1
ATOM 746 O O . TRP A 1 95 ? -15.706 -0.616 6.027 1.00 88.88 95 TRP A O 1
ATOM 756 N N . ARG A 1 96 ? -13.897 -1.480 7.060 1.00 90.25 96 ARG A N 1
ATOM 757 C CA . ARG A 1 96 ? -13.600 -0.268 7.831 1.00 90.25 96 ARG A CA 1
ATOM 758 C C . ARG A 1 96 ? -12.398 0.451 7.239 1.00 90.25 96 ARG A C 1
ATOM 760 O O . ARG A 1 96 ? -11.287 -0.056 7.283 1.00 90.25 96 ARG A O 1
ATOM 767 N N . PHE A 1 97 ? -12.608 1.668 6.756 1.00 90.00 97 PHE A N 1
ATOM 768 C CA . PHE A 1 97 ? -11.510 2.533 6.340 1.00 90.00 97 PHE A CA 1
ATOM 769 C C . PHE A 1 97 ? -10.897 3.232 7.555 1.00 90.00 97 PHE A C 1
ATOM 771 O O . PHE A 1 97 ? -11.537 4.081 8.181 1.00 90.00 97 PHE A O 1
ATOM 778 N N . ALA A 1 98 ? -9.666 2.869 7.894 1.00 90.56 98 ALA A N 1
ATOM 779 C CA . ALA A 1 98 ? -8.906 3.474 8.975 1.00 90.56 98 ALA A CA 1
ATOM 780 C C . ALA A 1 98 ? -7.985 4.558 8.403 1.00 90.56 98 ALA A C 1
ATOM 782 O O . ALA A 1 98 ? -6.921 4.280 7.844 1.00 90.56 98 ALA A O 1
ATOM 783 N N . ALA A 1 99 ? -8.423 5.807 8.544 1.00 91.12 99 ALA A N 1
ATOM 784 C CA . ALA A 1 99 ? -7.661 6.962 8.111 1.00 91.12 99 ALA A CA 1
ATOM 785 C C . ALA A 1 99 ? -6.548 7.285 9.118 1.00 91.12 99 ALA A C 1
ATOM 787 O O . ALA A 1 99 ? -6.823 7.671 10.251 1.00 91.12 99 ALA A O 1
ATOM 788 N N . ILE A 1 100 ? -5.291 7.096 8.711 1.00 91.38 100 ILE A N 1
ATOM 789 C CA . ILE A 1 100 ? -4.111 7.463 9.498 1.00 91.38 100 ILE A CA 1
ATOM 790 C C . ILE A 1 100 ? -3.607 8.806 8.979 1.00 91.38 100 ILE A C 1
ATOM 792 O O . ILE A 1 100 ? -3.018 8.871 7.902 1.00 91.38 100 ILE A O 1
ATOM 796 N N . ASP A 1 101 ? -3.859 9.867 9.732 1.00 92.50 101 ASP A N 1
ATOM 797 C CA . ASP A 1 101 ? -3.404 11.216 9.408 1.00 92.50 101 ASP A CA 1
ATOM 798 C C . ASP A 1 101 ? -2.118 11.516 10.176 1.00 92.50 101 ASP A C 1
ATOM 800 O O . ASP A 1 101 ? -2.071 11.387 11.401 1.00 92.50 101 ASP A O 1
ATOM 804 N N . VAL A 1 102 ? -1.059 11.884 9.454 1.00 92.00 102 VAL A N 1
ATOM 805 C CA . VAL A 1 102 ? 0.263 12.144 10.031 1.00 92.00 102 VAL A CA 1
ATOM 806 C C . VAL A 1 102 ? 0.602 13.629 9.883 1.00 92.00 102 VAL A C 1
ATOM 808 O O . VAL A 1 102 ? 0.897 14.085 8.770 1.00 92.00 102 VAL A O 1
ATOM 811 N N . PRO A 1 103 ? 0.598 14.400 10.987 1.00 92.12 103 PRO A N 1
ATOM 812 C CA . PRO A 1 103 ? 1.039 15.787 10.989 1.00 92.12 103 PRO A CA 1
ATOM 813 C C . PRO A 1 103 ? 2.466 15.951 10.461 1.00 92.12 103 PRO A C 1
ATOM 815 O O . PRO A 1 103 ? 3.337 15.080 10.607 1.00 92.12 103 PRO A O 1
ATOM 818 N N . TYR A 1 104 ? 2.746 17.117 9.887 1.00 90.00 104 TYR A N 1
ATOM 819 C CA . TYR A 1 104 ? 4.051 17.407 9.301 1.00 90.00 104 TYR A CA 1
ATOM 820 C C . TYR A 1 104 ? 5.166 17.377 10.359 1.00 90.00 104 TYR A C 1
ATOM 822 O O . TYR A 1 104 ? 6.254 16.850 10.119 1.00 90.00 104 TYR A O 1
ATOM 830 N N . THR A 1 105 ? 4.883 17.886 11.559 1.00 92.44 105 THR A N 1
ATOM 831 C CA . THR A 1 105 ? 5.812 17.893 12.701 1.00 92.44 105 THR A CA 1
ATOM 832 C C . THR A 1 105 ? 6.178 16.483 13.170 1.00 92.44 105 THR A C 1
ATOM 834 O O . THR A 1 105 ? 7.342 16.213 13.482 1.00 92.44 105 THR A O 1
ATOM 837 N N . GLU A 1 106 ? 5.216 15.562 13.159 1.00 94.00 106 GLU A N 1
ATOM 838 C CA . GLU A 1 106 ? 5.445 14.155 13.482 1.00 94.00 106 GLU A CA 1
ATOM 839 C C . GLU A 1 106 ? 6.329 13.499 12.415 1.00 94.00 106 GLU A C 1
ATOM 841 O O . GLU A 1 106 ? 7.355 12.893 12.734 1.00 94.00 106 GLU A O 1
ATOM 846 N N . THR A 1 107 ? 6.018 13.728 11.136 1.00 91.75 107 THR A N 1
ATOM 847 C CA . THR A 1 107 ? 6.839 13.239 10.018 1.00 91.75 107 THR A CA 1
ATOM 848 C C . THR A 1 107 ? 8.288 13.711 10.140 1.00 91.75 107 THR A C 1
ATOM 850 O O . THR A 1 107 ? 9.212 12.918 9.962 1.00 91.75 107 THR A O 1
ATOM 853 N N . LEU A 1 108 ? 8.513 14.986 10.480 1.00 93.00 108 LEU A N 1
ATOM 854 C CA . LEU A 1 108 ? 9.857 15.537 10.670 1.00 93.00 108 LEU A CA 1
ATOM 855 C C . LEU A 1 108 ? 10.623 14.861 11.809 1.00 93.00 108 LEU A C 1
ATOM 857 O O . LEU A 1 108 ? 11.807 14.564 11.640 1.00 93.00 108 LEU A O 1
ATOM 861 N N . THR A 1 109 ? 9.951 14.591 12.928 1.00 96.69 109 THR A N 1
ATOM 862 C CA . THR A 1 109 ? 10.558 13.944 14.101 1.00 96.69 109 THR A CA 1
ATOM 863 C C . THR A 1 109 ? 11.090 12.552 13.753 1.00 96.69 109 THR A C 1
ATOM 865 O O . THR A 1 109 ? 12.212 12.202 14.120 1.00 96.69 109 THR A O 1
ATOM 868 N N . HIS A 1 110 ? 10.333 11.780 12.969 1.00 95.88 110 HIS A N 1
ATOM 869 C CA . HIS A 1 110 ? 10.718 10.420 12.581 1.00 95.88 110 HIS A CA 1
ATOM 870 C C . HIS A 1 110 ? 11.575 10.354 11.303 1.00 95.88 110 HIS A C 1
ATOM 872 O O . HIS A 1 110 ? 12.214 9.332 11.047 1.00 95.88 110 HIS A O 1
ATOM 878 N N . ARG A 1 111 ? 11.660 11.439 10.517 1.00 93.12 111 ARG A N 1
ATOM 879 C CA . ARG A 1 111 ? 12.296 11.465 9.185 1.00 93.12 111 ARG A CA 1
ATOM 880 C C . ARG A 1 111 ? 13.716 10.905 9.171 1.00 93.12 111 ARG A C 1
ATOM 882 O O . ARG A 1 111 ? 14.058 10.143 8.273 1.00 93.12 111 ARG A O 1
ATOM 889 N N . ASN A 1 112 ? 14.554 11.289 10.134 1.00 94.38 112 ASN A N 1
ATOM 890 C CA . ASN A 1 112 ? 15.950 10.840 10.173 1.00 94.38 112 ASN A CA 1
ATOM 891 C C . ASN A 1 112 ? 16.066 9.346 10.491 1.00 94.38 112 ASN A C 1
ATOM 893 O O . ASN A 1 112 ? 16.903 8.663 9.904 1.00 94.38 112 ASN A O 1
ATOM 897 N N . ASN A 1 113 ? 15.198 8.838 11.367 1.00 95.56 113 ASN A N 1
ATOM 898 C CA . ASN A 1 113 ? 15.132 7.417 11.678 1.00 95.56 113 ASN A CA 1
ATOM 899 C C . ASN A 1 113 ? 14.655 6.610 10.459 1.00 95.56 113 ASN A C 1
ATOM 901 O O . ASN A 1 113 ? 15.316 5.660 10.056 1.00 95.56 113 ASN A O 1
ATOM 905 N N . ILE A 1 114 ? 13.585 7.049 9.789 1.00 94.44 114 ILE A N 1
ATOM 906 C CA . ILE A 1 114 ? 13.072 6.394 8.572 1.00 94.44 114 ILE A CA 1
ATOM 907 C C . ILE A 1 114 ? 14.145 6.371 7.472 1.00 94.44 114 ILE A C 1
ATOM 909 O O . ILE A 1 114 ? 14.386 5.333 6.859 1.00 94.44 114 ILE A O 1
ATOM 913 N N . LYS A 1 115 ? 14.868 7.483 7.280 1.00 92.62 115 LYS A N 1
ATOM 914 C CA . LYS A 1 115 ? 16.013 7.555 6.356 1.00 92.62 115 LYS A CA 1
ATOM 915 C C . LYS A 1 115 ? 17.132 6.572 6.695 1.00 92.62 115 LYS A C 1
ATOM 917 O O . LYS A 1 115 ? 17.826 6.102 5.797 1.00 92.62 115 LYS A O 1
ATOM 922 N N . HIS A 1 116 ? 17.352 6.294 7.976 1.00 92.69 116 HIS A N 1
ATOM 923 C CA . HIS A 1 116 ? 18.324 5.293 8.394 1.00 92.69 116 HIS A CA 1
ATOM 924 C C . HIS A 1 116 ? 17.835 3.878 8.058 1.00 92.69 116 HIS A C 1
ATOM 926 O O . HIS A 1 116 ? 18.584 3.112 7.454 1.00 92.69 116 HIS A O 1
ATOM 932 N N . LEU A 1 117 ? 16.572 3.569 8.366 1.00 92.12 117 LEU A N 1
ATOM 933 C CA . LEU A 1 117 ? 15.950 2.261 8.123 1.00 92.12 117 LEU A CA 1
ATOM 934 C C . LEU A 1 117 ? 15.878 1.905 6.631 1.00 92.12 117 LEU A C 1
ATOM 936 O O . LEU A 1 117 ? 16.101 0.754 6.259 1.00 92.12 117 LEU A O 1
ATOM 940 N N . MET A 1 118 ? 15.628 2.887 5.760 1.00 89.38 118 MET A N 1
ATOM 941 C CA . MET A 1 118 ? 15.497 2.637 4.321 1.00 89.38 118 MET A CA 1
ATOM 942 C C . MET A 1 118 ? 16.826 2.352 3.601 1.00 89.38 118 MET A C 1
ATOM 944 O O . MET A 1 118 ? 16.805 1.919 2.451 1.00 89.38 118 MET A O 1
ATOM 948 N N . ARG A 1 119 ? 17.989 2.557 4.238 1.00 86.94 119 ARG A N 1
ATOM 949 C CA . ARG A 1 119 ? 19.297 2.332 3.593 1.00 86.94 119 ARG A CA 1
ATOM 950 C C . ARG A 1 119 ? 19.420 0.917 3.010 1.00 86.94 119 ARG A C 1
ATOM 952 O O . ARG A 1 119 ? 18.902 -0.007 3.621 1.00 86.94 119 ARG A O 1
ATOM 959 N N . PRO A 1 120 ? 20.128 0.722 1.879 1.00 82.19 120 PRO A N 1
ATOM 960 C CA . PRO A 1 120 ? 20.968 1.701 1.179 1.00 82.19 120 PRO A CA 1
ATOM 961 C C . PRO A 1 120 ? 20.189 2.685 0.293 1.00 82.19 120 PRO A C 1
ATOM 963 O O . PRO A 1 120 ? 20.792 3.616 -0.240 1.00 82.19 120 PRO A O 1
ATOM 966 N N . HIS A 1 121 ? 18.870 2.518 0.160 1.00 74.69 121 HIS A N 1
ATOM 967 C CA . HIS A 1 121 ? 18.024 3.429 -0.604 1.00 74.69 121 HIS A CA 1
ATOM 968 C C . HIS A 1 121 ? 18.072 4.843 -0.029 1.00 74.69 121 HIS A C 1
ATOM 970 O O . HIS A 1 121 ? 18.100 5.037 1.186 1.00 74.69 121 HIS A O 1
ATOM 976 N N . ASN A 1 122 ? 18.099 5.842 -0.912 1.00 70.50 122 ASN A N 1
ATOM 977 C CA . ASN A 1 122 ? 18.211 7.250 -0.520 1.00 70.50 122 ASN A CA 1
ATOM 978 C C . ASN A 1 122 ? 17.543 8.211 -1.526 1.00 70.50 122 ASN A C 1
ATOM 980 O O . ASN A 1 122 ? 17.934 9.373 -1.625 1.00 70.50 122 ASN A O 1
ATOM 984 N N . ILE A 1 123 ? 16.562 7.733 -2.301 1.00 77.75 123 ILE A N 1
ATOM 985 C CA . ILE A 1 123 ? 15.765 8.583 -3.201 1.00 77.75 123 ILE A CA 1
ATOM 986 C C . ILE A 1 123 ? 14.441 8.988 -2.542 1.00 77.75 123 ILE A C 1
ATOM 988 O O . ILE A 1 123 ? 13.926 8.298 -1.665 1.00 77.75 123 ILE A O 1
ATOM 992 N N . GLU A 1 124 ? 13.882 10.121 -2.967 1.00 74.19 124 GLU A N 1
ATOM 993 C CA . GLU A 1 124 ? 12.686 10.716 -2.353 1.00 74.19 124 GLU A CA 1
ATOM 994 C C . GLU A 1 124 ? 11.433 9.834 -2.473 1.00 74.19 124 GLU A C 1
ATOM 996 O O . GLU A 1 124 ? 10.647 9.757 -1.530 1.00 74.19 124 GLU A O 1
ATOM 1001 N N . VAL A 1 125 ? 11.290 9.102 -3.582 1.00 75.25 125 VAL A N 1
ATOM 1002 C CA . VAL A 1 125 ? 10.181 8.155 -3.786 1.00 75.25 125 VAL A CA 1
ATOM 1003 C C . VAL A 1 125 ? 10.224 7.025 -2.752 1.00 75.25 125 VAL A C 1
ATOM 1005 O O . VAL A 1 125 ? 9.213 6.732 -2.118 1.00 75.25 125 VAL A O 1
ATOM 1008 N N . ASP A 1 126 ? 11.405 6.451 -2.501 1.00 80.88 126 ASP A N 1
ATOM 1009 C CA . ASP A 1 126 ? 11.575 5.399 -1.491 1.00 80.88 126 ASP A CA 1
ATOM 1010 C C . ASP A 1 126 ? 11.271 5.919 -0.077 1.00 80.88 126 ASP A C 1
ATOM 1012 O O . ASP A 1 126 ? 10.765 5.170 0.757 1.00 80.88 126 ASP A O 1
ATOM 1016 N N . LEU A 1 127 ? 11.538 7.203 0.197 1.00 86.56 127 LEU A N 1
ATOM 1017 C CA . LEU A 1 127 ? 11.214 7.821 1.484 1.00 86.56 127 LEU A CA 1
ATOM 1018 C C . LEU A 1 127 ? 9.699 7.965 1.676 1.00 86.56 127 LEU A C 1
ATOM 1020 O O . LEU A 1 127 ? 9.219 7.750 2.784 1.00 86.56 127 LEU A O 1
ATOM 1024 N N . SER A 1 128 ? 8.942 8.308 0.630 1.00 87.12 128 SER A N 1
ATOM 1025 C CA . SER A 1 128 ? 7.477 8.396 0.712 1.00 87.12 128 SER A CA 1
ATOM 1026 C C . SER A 1 128 ? 6.850 7.035 1.032 1.00 87.12 128 SER A C 1
ATOM 1028 O O . SER A 1 128 ? 6.027 6.947 1.946 1.00 87.12 128 SER A O 1
ATOM 1030 N N . ILE A 1 129 ? 7.314 5.971 0.366 1.00 87.50 129 ILE A N 1
ATOM 1031 C CA . ILE A 1 129 ? 6.870 4.596 0.633 1.00 87.50 129 ILE A CA 1
ATOM 1032 C C . ILE A 1 129 ? 7.247 4.162 2.049 1.00 87.50 129 ILE A C 1
ATOM 1034 O O . ILE A 1 129 ? 6.389 3.717 2.813 1.00 87.50 129 ILE A O 1
ATOM 1038 N N . ALA A 1 130 ? 8.507 4.375 2.437 1.00 91.25 130 ALA A N 1
ATOM 1039 C CA . ALA A 1 130 ? 8.985 4.056 3.777 1.00 91.25 130 ALA A CA 1
ATOM 1040 C C . ALA A 1 130 ? 8.199 4.804 4.865 1.00 91.25 130 ALA A C 1
ATOM 1042 O O . ALA A 1 130 ? 7.822 4.203 5.864 1.00 91.25 130 ALA A O 1
ATOM 1043 N N . CYS A 1 131 ? 7.896 6.092 4.685 1.00 92.12 131 CYS A N 1
ATOM 1044 C CA . CYS A 1 131 ? 7.086 6.842 5.645 1.00 92.12 131 CYS A CA 1
ATOM 1045 C C . CYS A 1 131 ? 5.694 6.224 5.814 1.00 92.12 131 CYS A C 1
ATOM 1047 O O . CYS A 1 131 ? 5.247 6.017 6.941 1.00 92.12 131 CYS A O 1
ATOM 1049 N N . ALA A 1 132 ? 5.006 5.918 4.717 1.00 90.75 132 ALA A N 1
ATOM 1050 C CA . ALA A 1 132 ? 3.664 5.353 4.778 1.00 90.75 132 ALA A CA 1
ATOM 1051 C C . ALA A 1 132 ? 3.657 3.978 5.473 1.00 90.75 132 ALA A C 1
ATOM 1053 O O . ALA A 1 132 ? 2.865 3.767 6.394 1.00 90.75 132 ALA A O 1
ATOM 1054 N N . LEU A 1 133 ? 4.603 3.092 5.138 1.00 91.25 133 LEU A N 1
ATOM 1055 C CA . LEU A 1 133 ? 4.773 1.801 5.818 1.00 91.25 133 LEU A CA 1
ATOM 1056 C C . LEU A 1 133 ? 5.114 1.967 7.306 1.00 91.25 133 LEU A C 1
ATOM 1058 O O . LEU A 1 133 ? 4.552 1.268 8.153 1.00 91.25 133 LEU A O 1
ATOM 1062 N N . TYR A 1 134 ? 5.988 2.919 7.640 1.00 93.81 134 TYR A N 1
ATOM 1063 C CA . TYR A 1 134 ? 6.410 3.210 9.011 1.00 93.81 134 TYR A CA 1
ATOM 1064 C C . TYR A 1 134 ? 5.236 3.624 9.899 1.00 93.81 134 TYR A C 1
ATOM 1066 O O . TYR A 1 134 ? 5.093 3.143 11.019 1.00 93.81 134 TYR A O 1
ATOM 1074 N N . PHE A 1 135 ? 4.385 4.533 9.422 1.00 93.12 135 PHE A N 1
ATOM 1075 C CA . PHE A 1 135 ? 3.273 5.026 10.234 1.00 93.12 135 PHE A CA 1
ATOM 1076 C C . PHE A 1 135 ? 2.107 4.042 10.300 1.00 93.12 135 PHE A C 1
ATOM 1078 O O . PHE A 1 135 ? 1.417 4.009 11.323 1.00 93.12 135 PHE A O 1
ATOM 1085 N N . ALA A 1 136 ? 1.921 3.222 9.265 1.00 89.94 136 ALA A N 1
ATOM 1086 C CA . ALA A 1 136 ? 0.921 2.163 9.256 1.00 89.94 136 ALA A CA 1
ATOM 1087 C C . ALA A 1 136 ? 1.256 1.005 10.195 1.00 89.94 136 ALA A C 1
ATOM 1089 O O . ALA A 1 136 ? 0.386 0.514 10.913 1.00 89.94 136 ALA A O 1
ATOM 1090 N N . SER A 1 137 ? 2.530 0.613 10.248 1.00 90.75 137 SER A N 1
ATOM 1091 C CA . SER A 1 137 ? 3.015 -0.483 11.099 1.00 90.75 137 SER A CA 1
ATOM 1092 C C . SER A 1 137 ? 2.993 -0.170 12.601 1.00 90.75 137 SER A C 1
ATOM 1094 O O . SER A 1 137 ? 3.235 -1.054 13.415 1.00 90.75 137 SER A O 1
ATOM 1096 N N . ARG A 1 138 ? 2.598 1.039 13.023 1.00 89.38 138 ARG A N 1
ATOM 1097 C CA . ARG A 1 138 ? 2.287 1.320 14.440 1.00 89.38 138 ARG A CA 1
ATOM 1098 C C . ARG A 1 138 ? 1.102 0.507 14.968 1.00 89.38 138 ARG A C 1
ATOM 1100 O O . ARG A 1 138 ? 0.993 0.294 16.176 1.00 89.38 138 ARG A O 1
ATOM 1107 N N . GLY A 1 139 ? 0.201 0.110 14.067 1.00 78.81 139 GLY A N 1
ATOM 1108 C CA . GLY A 1 139 ? -1.005 -0.659 14.360 1.00 78.81 139 GLY A CA 1
ATOM 1109 C C . GLY A 1 139 ? -0.721 -2.120 14.712 1.00 78.81 139 GLY A C 1
ATOM 1110 O O . GLY A 1 139 ? 0.288 -2.434 15.335 1.00 78.81 139 GLY A O 1
ATOM 1111 N N . LYS A 1 140 ? -1.645 -3.019 14.361 1.00 75.12 140 LYS A N 1
ATOM 1112 C CA . LYS A 1 140 ? -1.490 -4.476 14.529 1.00 75.12 140 LYS A CA 1
ATOM 1113 C C . LYS A 1 140 ? -0.750 -5.086 13.327 1.00 75.12 140 LYS A C 1
ATOM 1115 O O . LYS A 1 140 ? -0.361 -4.363 12.414 1.00 75.12 140 LYS A O 1
ATOM 1120 N N . GLU A 1 141 ? -0.549 -6.404 13.343 1.00 74.94 141 GLU A N 1
ATOM 1121 C CA . GLU A 1 141 ? -0.093 -7.157 12.165 1.00 74.94 141 GLU A CA 1
ATOM 1122 C C . GLU A 1 141 ? -0.951 -6.818 10.942 1.00 74.94 141 GLU A C 1
ATOM 1124 O O . GLU A 1 141 ? -2.178 -6.719 11.042 1.00 74.94 141 GLU A O 1
ATOM 1129 N N . CYS A 1 142 ? -0.287 -6.605 9.806 1.00 79.25 142 CYS A N 1
ATOM 1130 C CA . CYS A 1 142 ? -0.930 -6.195 8.568 1.00 79.25 142 CYS A CA 1
ATOM 1131 C C . CYS A 1 142 ? -0.475 -7.067 7.398 1.00 79.25 142 CYS A C 1
ATOM 1133 O O . CYS A 1 142 ? 0.688 -7.469 7.315 1.00 79.25 142 CYS A O 1
ATOM 1135 N N . PHE A 1 143 ? -1.385 -7.297 6.457 1.00 83.62 143 PHE A N 1
ATOM 1136 C CA . PHE A 1 143 ? -1.025 -7.775 5.127 1.00 83.62 143 PHE A CA 1
ATOM 1137 C C . PHE A 1 143 ? -0.739 -6.582 4.223 1.00 83.62 143 PHE A C 1
ATOM 1139 O O . PHE A 1 143 ? -1.470 -5.586 4.237 1.00 83.62 143 PHE A O 1
ATOM 1146 N N . TYR A 1 144 ? 0.320 -6.693 3.432 1.00 83.56 144 TYR A N 1
ATOM 1147 C CA . TYR A 1 144 ? 0.819 -5.624 2.582 1.00 83.56 144 TYR A CA 1
ATOM 1148 C C . TYR A 1 144 ? 0.716 -6.047 1.116 1.00 83.56 144 TYR A C 1
ATOM 1150 O O . TYR A 1 144 ? 1.174 -7.123 0.743 1.00 83.56 144 TYR A O 1
ATOM 1158 N N . GLY A 1 145 ? 0.163 -5.180 0.264 1.00 81.19 145 GLY A N 1
ATOM 1159 C CA . GLY A 1 145 ? 0.078 -5.404 -1.187 1.00 81.19 145 GLY A CA 1
ATOM 1160 C C . GLY A 1 145 ? 1.409 -5.252 -1.940 1.00 81.19 145 GLY A C 1
ATOM 1161 O O . GLY A 1 145 ? 1.402 -4.921 -3.120 1.00 81.19 145 GLY A O 1
ATOM 1162 N N . LEU A 1 146 ? 2.544 -5.414 -1.257 1.00 84.50 146 LEU A N 1
ATOM 1163 C CA . LEU A 1 146 ? 3.882 -5.231 -1.823 1.00 84.50 146 LEU A CA 1
ATOM 1164 C C . LEU A 1 146 ? 4.258 -6.429 -2.713 1.00 84.50 146 LEU A C 1
ATOM 1166 O O . LEU A 1 146 ? 3.836 -7.552 -2.445 1.00 84.50 146 LEU A O 1
ATOM 1170 N N . GLY A 1 147 ? 5.046 -6.184 -3.765 1.00 86.19 147 GLY A N 1
ATOM 1171 C CA . GLY A 1 147 ? 5.439 -7.187 -4.767 1.00 86.19 147 GLY A CA 1
ATOM 1172 C C . GLY A 1 147 ? 4.498 -7.280 -5.971 1.00 86.19 147 GLY A C 1
ATOM 1173 O O . GLY A 1 147 ? 4.830 -7.880 -6.988 1.00 86.19 147 GLY A O 1
ATOM 1174 N N . ALA A 1 148 ? 3.315 -6.680 -5.878 1.00 85.62 148 ALA A N 1
ATOM 1175 C CA . ALA A 1 148 ? 2.284 -6.843 -6.885 1.00 85.62 148 ALA A CA 1
ATOM 1176 C C . ALA A 1 148 ? 2.564 -6.029 -8.166 1.00 85.62 148 ALA A C 1
ATOM 1178 O O . ALA A 1 148 ? 2.277 -6.493 -9.269 1.00 85.62 148 ALA A O 1
ATOM 1179 N N . ASP A 1 149 ? 3.190 -4.854 -8.043 1.00 86.75 149 ASP A N 1
ATOM 1180 C CA . ASP A 1 149 ? 3.614 -4.057 -9.201 1.00 86.75 149 ASP A CA 1
ATOM 1181 C C . ASP A 1 149 ? 4.740 -4.742 -9.988 1.00 86.75 149 ASP A C 1
ATOM 1183 O O . ASP A 1 149 ? 4.794 -4.629 -11.214 1.00 86.75 149 ASP A O 1
ATOM 1187 N N . GLU A 1 150 ? 5.633 -5.444 -9.292 1.00 89.19 150 GLU A N 1
ATOM 1188 C CA . GLU A 1 150 ? 6.716 -6.223 -9.883 1.00 89.19 150 GLU A CA 1
ATOM 1189 C C . GLU A 1 150 ? 6.175 -7.429 -10.650 1.00 89.19 150 GLU A C 1
ATOM 1191 O O . GLU A 1 150 ? 6.618 -7.673 -11.765 1.00 89.19 150 GLU A O 1
ATOM 1196 N N . LEU A 1 151 ? 5.180 -8.134 -10.102 1.00 87.94 151 LEU A N 1
ATOM 1197 C CA . LEU A 1 151 ? 4.593 -9.317 -10.745 1.00 87.94 151 LEU A CA 1
ATOM 1198 C C . LEU A 1 151 ? 3.657 -8.976 -11.907 1.00 87.94 151 LEU A C 1
ATOM 1200 O O . LEU A 1 151 ? 3.669 -9.651 -12.932 1.00 87.94 151 LEU A O 1
ATOM 1204 N N . PHE A 1 152 ? 2.845 -7.926 -11.766 1.00 88.06 152 PHE A N 1
ATOM 1205 C CA . PHE A 1 152 ? 1.783 -7.596 -12.727 1.00 88.06 152 PHE A CA 1
ATOM 1206 C C . PHE A 1 152 ? 2.074 -6.364 -13.571 1.00 88.06 152 PHE A C 1
ATOM 1208 O O . PHE A 1 152 ? 1.161 -5.751 -14.125 1.00 88.06 152 PHE A O 1
ATOM 1215 N N . ALA A 1 153 ? 3.347 -5.997 -13.691 1.00 89.62 153 ALA A N 1
ATOM 1216 C CA . ALA A 1 153 ? 3.777 -4.883 -14.514 1.00 89.62 153 ALA A CA 1
ATOM 1217 C C . ALA A 1 153 ? 3.160 -3.517 -14.124 1.00 89.62 153 ALA A C 1
ATOM 1219 O O . ALA A 1 153 ? 2.969 -2.655 -14.982 1.00 89.62 153 ALA A O 1
ATOM 1220 N N . GLY A 1 154 ? 2.928 -3.257 -12.835 1.00 87.56 154 GLY A N 1
ATOM 1221 C CA . GLY A 1 154 ? 2.223 -2.060 -12.347 1.00 87.56 154 GLY A CA 1
ATOM 1222 C C . GLY A 1 154 ? 2.981 -0.732 -12.501 1.00 87.56 154 GLY A C 1
ATOM 1223 O O . GLY A 1 154 ? 2.381 0.341 -12.569 1.00 87.56 154 GLY A O 1
ATOM 1224 N N . TYR A 1 155 ? 4.308 -0.763 -12.638 1.00 87.94 155 TYR A N 1
ATOM 1225 C CA . TYR A 1 155 ? 5.087 0.460 -12.837 1.00 87.94 155 TYR A CA 1
ATOM 1226 C C . TYR A 1 155 ? 4.971 1.053 -14.247 1.00 87.94 155 TYR A C 1
ATOM 1228 O O . TYR A 1 155 ? 5.101 0.361 -15.251 1.00 87.94 155 TYR A O 1
ATOM 1236 N N . THR A 1 156 ? 4.905 2.387 -14.344 1.00 89.81 156 THR A N 1
ATOM 1237 C CA . THR A 1 156 ? 4.851 3.118 -15.629 1.00 89.81 156 THR A CA 1
ATOM 1238 C C . THR A 1 156 ? 5.985 2.747 -16.594 1.00 89.81 156 THR A C 1
ATOM 1240 O O . THR A 1 156 ? 5.788 2.733 -17.808 1.00 89.81 156 THR A O 1
ATOM 1243 N N . ARG A 1 157 ? 7.176 2.406 -16.077 1.00 91.94 157 ARG A N 1
ATOM 1244 C CA . ARG A 1 157 ? 8.314 1.957 -16.901 1.00 91.94 157 ARG A CA 1
ATOM 1245 C C . ARG A 1 157 ? 8.018 0.677 -17.685 1.00 91.94 157 ARG A C 1
ATOM 1247 O O . ARG A 1 157 ? 8.508 0.545 -18.800 1.00 91.94 157 ARG A O 1
ATOM 1254 N N . HIS A 1 158 ? 7.176 -0.210 -17.160 1.00 94.56 158 HIS A N 1
ATOM 1255 C CA . HIS A 1 158 ? 6.780 -1.436 -17.842 1.00 94.56 158 HIS A CA 1
ATOM 1256 C C . HIS A 1 158 ? 5.957 -1.132 -19.092 1.00 94.56 158 HIS A C 1
ATOM 1258 O O . HIS A 1 158 ? 6.242 -1.658 -20.165 1.00 94.56 158 HIS A O 1
ATOM 1264 N N . ALA A 1 159 ? 5.003 -0.200 -18.991 1.00 93.38 159 ALA A N 1
ATOM 1265 C CA . ALA A 1 159 ? 4.240 0.270 -20.146 1.00 93.38 159 ALA A CA 1
ATOM 1266 C C . ALA A 1 159 ? 5.157 0.890 -21.216 1.00 93.38 159 ALA A C 1
ATOM 1268 O O . ALA A 1 159 ? 4.974 0.655 -22.411 1.00 93.38 159 ALA A O 1
ATOM 1269 N N . VAL A 1 160 ? 6.189 1.636 -20.799 1.00 95.69 160 VAL A N 1
ATOM 1270 C CA . VAL A 1 160 ? 7.200 2.187 -21.717 1.00 95.69 160 VAL A CA 1
ATOM 1271 C C . VAL A 1 160 ? 8.033 1.081 -22.373 1.00 95.69 160 VAL A C 1
ATOM 1273 O O . VAL A 1 160 ? 8.275 1.143 -23.579 1.00 95.69 160 VAL A O 1
ATOM 1276 N N . ALA A 1 161 ? 8.466 0.072 -21.618 1.00 95.94 161 ALA A N 1
ATOM 1277 C CA . ALA A 1 161 ? 9.235 -1.052 -22.144 1.00 95.94 161 ALA A CA 1
ATOM 1278 C C . ALA A 1 161 ? 8.425 -1.866 -23.157 1.00 95.94 161 ALA A C 1
ATOM 1280 O O . ALA A 1 161 ? 8.919 -2.153 -24.250 1.00 95.94 161 ALA A O 1
ATOM 1281 N N . PHE A 1 162 ? 7.153 -2.128 -22.848 1.00 96.75 162 PHE A N 1
ATOM 1282 C CA . PHE A 1 162 ? 6.213 -2.749 -23.772 1.00 96.75 162 PHE A CA 1
ATOM 1283 C C . PHE A 1 162 ? 6.047 -1.925 -25.054 1.00 96.75 162 PHE A C 1
ATOM 1285 O O . PHE A 1 162 ? 6.171 -2.457 -26.155 1.00 96.75 162 PHE A O 1
ATOM 1292 N N . ALA A 1 163 ? 5.838 -0.612 -24.933 1.00 96.88 163 ALA A N 1
ATOM 1293 C CA . ALA A 1 163 ? 5.670 0.261 -26.093 1.00 96.88 163 ALA A CA 1
ATOM 1294 C C . ALA A 1 163 ? 6.912 0.298 -27.005 1.00 96.88 163 ALA A C 1
ATOM 1296 O O . ALA A 1 163 ? 6.780 0.492 -28.212 1.00 96.88 163 ALA A O 1
ATOM 1297 N N . ARG A 1 164 ? 8.116 0.120 -26.447 1.00 96.38 164 ARG A N 1
ATOM 1298 C CA . ARG A 1 164 ? 9.382 0.170 -27.201 1.00 96.38 164 ARG A CA 1
ATOM 1299 C C . ARG A 1 164 ? 9.806 -1.172 -27.788 1.00 96.38 164 ARG A C 1
ATOM 1301 O O . ARG A 1 164 ? 10.367 -1.204 -28.880 1.00 96.38 164 ARG A O 1
ATOM 1308 N N . HIS A 1 165 ? 9.590 -2.256 -27.053 1.00 96.19 165 HIS A N 1
ATOM 1309 C CA . HIS A 1 165 ? 10.208 -3.558 -27.325 1.00 96.19 165 HIS A CA 1
ATOM 1310 C C . HIS A 1 165 ? 9.203 -4.720 -27.268 1.00 96.19 165 HIS A C 1
ATOM 1312 O O . HIS A 1 165 ? 9.595 -5.889 -27.255 1.00 96.19 165 HIS A O 1
ATOM 1318 N N . GLY A 1 166 ? 7.905 -4.411 -27.236 1.00 96.50 166 GLY A N 1
ATOM 1319 C CA . GLY A 1 166 ? 6.830 -5.390 -27.130 1.00 96.50 166 GLY A CA 1
ATOM 1320 C C . GLY A 1 166 ? 6.924 -6.228 -25.856 1.00 96.50 166 GLY A C 1
ATOM 1321 O O . GLY A 1 166 ? 7.561 -5.853 -24.870 1.00 96.50 166 GLY A O 1
ATOM 1322 N N . PHE A 1 167 ? 6.307 -7.408 -25.894 1.00 96.06 167 PHE A N 1
ATOM 1323 C CA . PHE A 1 167 ? 6.312 -8.337 -24.764 1.00 96.06 167 PHE A CA 1
ATOM 1324 C C . PHE A 1 167 ? 7.717 -8.764 -24.338 1.00 96.06 167 PHE A C 1
ATOM 1326 O O . PHE A 1 167 ? 7.953 -8.926 -23.150 1.00 96.06 167 PHE A O 1
ATOM 1333 N N . SER A 1 168 ? 8.667 -8.885 -25.269 1.00 96.56 168 SER A N 1
ATOM 1334 C CA . SER A 1 168 ? 10.033 -9.287 -24.918 1.00 96.56 168 SER A CA 1
ATOM 1335 C C . SER A 1 168 ? 10.714 -8.282 -23.988 1.00 96.56 168 SER A C 1
ATOM 1337 O O . SER A 1 168 ? 11.363 -8.698 -23.034 1.00 96.56 168 SER A O 1
ATOM 1339 N N . GLY A 1 169 ? 10.569 -6.976 -24.241 1.00 95.44 169 GLY A N 1
ATOM 1340 C CA . GLY A 1 169 ? 11.129 -5.964 -23.344 1.00 95.44 169 GLY A CA 1
ATOM 1341 C C . GLY A 1 169 ? 10.359 -5.840 -22.035 1.00 95.44 169 GLY A C 1
ATOM 1342 O O . GLY A 1 169 ? 10.968 -5.609 -20.999 1.00 95.44 169 GLY A O 1
ATOM 1343 N N . LEU A 1 170 ? 9.039 -6.036 -22.072 1.00 95.75 170 LEU A N 1
ATOM 1344 C CA . LEU A 1 170 ? 8.217 -6.065 -20.864 1.00 95.75 170 LEU A CA 1
ATOM 1345 C C . LEU A 1 170 ? 8.634 -7.202 -19.921 1.00 95.75 170 LEU A C 1
ATOM 1347 O O . LEU A 1 170 ? 8.903 -6.944 -18.754 1.00 95.75 170 LEU A O 1
ATOM 1351 N N . ILE A 1 171 ? 8.726 -8.432 -20.438 1.00 94.38 171 ILE A N 1
ATOM 1352 C CA . ILE A 1 171 ? 9.142 -9.616 -19.671 1.00 94.38 171 ILE A CA 1
ATOM 1353 C C . ILE A 1 171 ? 10.537 -9.394 -19.084 1.00 94.38 171 ILE A C 1
ATOM 1355 O O . ILE A 1 171 ? 10.747 -9.629 -17.902 1.00 94.38 171 ILE A O 1
ATOM 1359 N N . HIS A 1 172 ? 11.467 -8.854 -19.877 1.00 94.50 172 HIS A N 1
ATOM 1360 C CA . HIS A 1 172 ? 12.813 -8.561 -19.395 1.00 94.50 172 HIS A CA 1
ATOM 1361 C C . HIS A 1 172 ? 12.834 -7.583 -18.208 1.00 94.50 172 HIS A C 1
ATOM 1363 O O . HIS A 1 172 ? 13.575 -7.798 -17.251 1.00 94.50 172 HIS A O 1
ATOM 1369 N N . GLU A 1 173 ? 12.037 -6.511 -18.253 1.00 94.62 173 GLU A N 1
ATOM 1370 C CA . GLU A 1 173 ? 11.940 -5.558 -17.138 1.00 94.62 173 GLU A CA 1
ATOM 1371 C C . GLU A 1 173 ? 11.296 -6.188 -15.895 1.00 94.62 173 GLU A C 1
ATOM 1373 O O . GLU A 1 173 ? 11.801 -5.990 -14.791 1.00 94.62 173 GLU A O 1
ATOM 1378 N N . ILE A 1 174 ? 10.237 -6.985 -16.073 1.00 92.69 174 ILE A N 1
ATOM 1379 C CA . ILE A 1 174 ? 9.580 -7.714 -14.977 1.00 92.69 174 ILE A CA 1
ATOM 1380 C C . ILE A 1 174 ? 10.568 -8.672 -14.301 1.00 92.69 174 ILE A C 1
ATOM 1382 O O . ILE A 1 174 ? 10.737 -8.616 -13.084 1.00 92.69 174 ILE A O 1
ATOM 1386 N N . ASP A 1 175 ? 11.290 -9.489 -15.074 1.00 92.44 175 ASP A N 1
ATOM 1387 C CA . ASP A 1 175 ? 12.289 -10.430 -14.548 1.00 92.44 175 ASP A CA 1
ATOM 1388 C C . ASP A 1 175 ? 13.381 -9.708 -13.739 1.00 92.44 175 ASP A C 1
ATOM 1390 O O . ASP A 1 175 ? 13.828 -10.178 -12.685 1.00 92.44 175 ASP A O 1
ATOM 1394 N N . LEU A 1 176 ? 13.817 -8.534 -14.208 1.00 91.88 176 LEU A N 1
ATOM 1395 C CA . LEU A 1 176 ? 14.783 -7.700 -13.492 1.00 91.88 176 LEU A CA 1
ATOM 1396 C C . LEU A 1 176 ? 14.232 -7.172 -12.163 1.00 91.88 176 LEU A C 1
ATOM 1398 O O . LEU A 1 176 ? 14.981 -7.112 -11.184 1.00 91.88 176 LEU A O 1
ATOM 1402 N N . ASP A 1 177 ? 12.962 -6.779 -12.118 1.00 91.06 177 ASP A N 1
ATOM 1403 C CA . ASP A 1 177 ? 12.327 -6.283 -10.899 1.00 91.06 177 ASP A CA 1
ATOM 1404 C C . ASP A 1 177 ? 12.072 -7.414 -9.895 1.00 91.06 177 ASP A C 1
ATOM 1406 O O . ASP A 1 177 ? 12.478 -7.293 -8.735 1.00 91.06 177 ASP A O 1
ATOM 1410 N N . VAL A 1 178 ? 11.517 -8.545 -10.342 1.00 89.62 178 VAL A N 1
ATOM 1411 C CA . VAL A 1 178 ? 11.275 -9.731 -9.503 1.00 89.62 178 VAL A CA 1
ATOM 1412 C C . VAL A 1 178 ? 12.587 -10.272 -8.928 1.00 89.62 178 VAL A C 1
ATOM 1414 O O . VAL A 1 178 ? 12.696 -10.475 -7.718 1.00 89.62 178 VAL A O 1
ATOM 1417 N N . SER A 1 179 ? 13.637 -10.414 -9.747 1.00 89.06 179 SER A N 1
ATOM 1418 C CA . SER A 1 179 ? 14.945 -10.917 -9.282 1.00 89.06 179 SER A CA 1
ATOM 1419 C C . SER A 1 179 ? 15.638 -10.006 -8.259 1.00 89.06 179 SER A C 1
ATOM 1421 O O . SER A 1 179 ? 16.489 -10.463 -7.491 1.00 89.06 179 SER A O 1
ATOM 1423 N N . ARG A 1 180 ? 15.288 -8.715 -8.217 1.00 88.56 180 ARG A N 1
ATOM 1424 C CA . ARG A 1 180 ? 15.860 -7.729 -7.282 1.00 88.56 180 ARG A CA 1
ATOM 1425 C C . ARG A 1 180 ? 14.931 -7.385 -6.126 1.00 88.56 180 ARG A C 1
ATOM 1427 O O . ARG A 1 180 ? 15.380 -6.713 -5.194 1.00 88.56 180 ARG A O 1
ATOM 1434 N N . LEU A 1 181 ? 13.687 -7.856 -6.156 1.00 87.38 181 LEU A N 1
ATOM 1435 C CA . LEU A 1 181 ? 12.617 -7.494 -5.232 1.00 87.38 181 LEU A CA 1
ATOM 1436 C C . LEU A 1 181 ? 13.057 -7.566 -3.763 1.00 87.38 181 LEU A C 1
ATOM 1438 O O . LEU A 1 181 ? 12.892 -6.598 -3.017 1.00 87.38 181 LEU A O 1
ATOM 1442 N N . GLY A 1 182 ? 13.702 -8.673 -3.379 1.00 85.25 182 GLY A N 1
ATOM 1443 C CA . GLY A 1 182 ? 14.189 -8.902 -2.018 1.00 85.25 182 GLY A CA 1
ATOM 1444 C C . GLY A 1 182 ? 15.203 -7.858 -1.541 1.00 85.25 182 GLY A C 1
ATOM 1445 O O . GLY A 1 182 ? 15.081 -7.308 -0.449 1.00 85.25 182 GLY A O 1
ATOM 1446 N N . THR A 1 183 ? 16.200 -7.544 -2.369 1.00 82.00 183 THR A N 1
ATOM 1447 C CA . THR A 1 183 ? 17.286 -6.623 -1.982 1.00 82.00 183 THR A CA 1
ATOM 1448 C C . THR A 1 183 ? 16.893 -5.156 -2.102 1.00 82.00 183 THR A C 1
ATOM 1450 O O . THR A 1 183 ? 17.391 -4.327 -1.338 1.00 82.00 183 THR A O 1
ATOM 1453 N N . ARG A 1 184 ? 16.001 -4.841 -3.044 1.00 78.50 184 ARG A N 1
ATOM 1454 C CA . ARG A 1 184 ? 15.631 -3.474 -3.400 1.00 78.50 184 ARG A CA 1
ATOM 1455 C C . ARG A 1 184 ? 14.434 -2.967 -2.590 1.00 78.50 184 ARG A C 1
ATOM 1457 O O . ARG A 1 184 ? 14.531 -1.956 -1.905 1.00 78.50 184 ARG A O 1
ATOM 1464 N N . ASN A 1 185 ? 13.306 -3.667 -2.652 1.00 84.56 185 ASN A N 1
ATOM 1465 C CA . ASN A 1 185 ? 12.055 -3.163 -2.089 1.00 84.56 185 ASN A CA 1
ATOM 1466 C C . ASN A 1 185 ? 11.773 -3.821 -0.733 1.00 84.56 185 ASN A C 1
ATOM 1468 O O . ASN A 1 185 ? 11.713 -3.123 0.279 1.00 84.56 185 ASN A O 1
ATOM 1472 N N . LEU A 1 186 ? 11.750 -5.156 -0.665 1.00 87.56 186 LEU A N 1
ATOM 1473 C CA . LEU A 1 186 ? 11.373 -5.861 0.569 1.00 87.56 186 LEU A CA 1
ATOM 1474 C C . LEU A 1 186 ? 12.366 -5.651 1.707 1.00 87.56 186 LEU A C 1
ATOM 1476 O O . LEU A 1 186 ? 11.956 -5.536 2.854 1.00 87.56 186 LEU A O 1
ATOM 1480 N N . GLY A 1 187 ? 13.664 -5.527 1.415 1.00 88.81 187 GLY A N 1
ATOM 1481 C CA . GLY A 1 187 ? 14.649 -5.208 2.445 1.00 88.81 187 GLY A CA 1
ATOM 1482 C C . GLY A 1 187 ? 14.377 -3.858 3.122 1.00 88.81 187 GLY A C 1
ATOM 1483 O O . GLY A 1 187 ? 14.526 -3.743 4.338 1.00 88.81 187 GLY A O 1
ATOM 1484 N N . ARG A 1 188 ? 13.984 -2.830 2.353 1.00 89.44 188 ARG A N 1
ATOM 1485 C CA . ARG A 1 188 ? 13.563 -1.524 2.896 1.00 89.44 188 ARG A CA 1
ATOM 1486 C C . ARG A 1 188 ? 12.301 -1.698 3.738 1.00 89.44 188 ARG A C 1
ATOM 1488 O O . ARG A 1 188 ? 12.253 -1.187 4.855 1.00 89.44 188 ARG A O 1
ATOM 1495 N N . ASP A 1 189 ? 11.311 -2.391 3.188 1.00 90.00 189 ASP A N 1
ATOM 1496 C CA . ASP A 1 189 ? 9.979 -2.524 3.779 1.00 90.00 189 ASP A CA 1
ATOM 1497 C C . ASP A 1 189 ? 10.034 -3.282 5.108 1.00 90.00 189 ASP A C 1
ATOM 1499 O O . ASP A 1 189 ? 9.509 -2.798 6.109 1.00 90.00 189 ASP A O 1
ATOM 1503 N N . ASP A 1 190 ? 10.785 -4.382 5.154 1.00 90.62 190 ASP A N 1
ATOM 1504 C CA . ASP A 1 190 ? 11.024 -5.175 6.358 1.00 90.62 190 ASP A CA 1
ATOM 1505 C C . ASP A 1 190 ? 11.662 -4.347 7.480 1.00 90.62 190 ASP A C 1
ATOM 1507 O O . ASP A 1 190 ? 11.117 -4.275 8.580 1.00 90.62 190 ASP A O 1
ATOM 1511 N N . ARG A 1 191 ? 12.765 -3.634 7.206 1.00 92.19 191 ARG A N 1
ATOM 1512 C CA . ARG A 1 191 ? 13.431 -2.792 8.221 1.00 92.19 191 ARG A CA 1
ATOM 1513 C C . ARG A 1 191 ? 12.510 -1.704 8.766 1.00 92.19 191 ARG A C 1
ATOM 1515 O O . ARG A 1 191 ? 12.584 -1.357 9.945 1.00 92.19 191 ARG A O 1
ATOM 1522 N N . VAL A 1 192 ? 11.673 -1.137 7.902 1.00 92.69 192 VAL A N 1
ATOM 1523 C CA . VAL A 1 192 ? 10.731 -0.078 8.260 1.00 92.69 192 VAL A CA 1
ATOM 1524 C C . VAL A 1 192 ? 9.587 -0.615 9.119 1.00 92.69 192 VAL A C 1
ATOM 1526 O O . VAL A 1 192 ? 9.271 -0.003 10.138 1.00 92.69 192 VAL A O 1
ATOM 1529 N N . ILE A 1 193 ? 8.987 -1.743 8.737 1.00 91.50 193 ILE A N 1
ATOM 1530 C CA . ILE A 1 193 ? 7.851 -2.355 9.443 1.00 91.50 193 ILE A CA 1
ATOM 1531 C C . ILE A 1 193 ? 8.311 -2.953 10.782 1.00 91.50 193 ILE A C 1
ATOM 1533 O O . ILE A 1 193 ? 7.707 -2.693 11.828 1.00 91.50 193 ILE A O 1
ATOM 1537 N N . SER A 1 194 ? 9.449 -3.651 10.776 1.00 92.69 194 SER A N 1
ATOM 1538 C CA . SER A 1 194 ? 10.053 -4.274 11.959 1.00 92.69 194 SER A CA 1
ATOM 1539 C C . SER A 1 194 ? 10.477 -3.269 13.031 1.00 92.69 194 SER A C 1
ATOM 1541 O O . SER A 1 194 ? 10.616 -3.640 14.196 1.00 92.69 194 SER A O 1
ATOM 1543 N N . HIS A 1 195 ? 10.621 -1.980 12.695 1.00 94.44 195 HIS A N 1
ATOM 1544 C CA . HIS A 1 195 ? 10.911 -0.932 13.677 1.00 94.44 195 HIS A CA 1
ATOM 1545 C C . HIS A 1 195 ? 9.883 -0.877 14.818 1.00 94.44 195 HIS A C 1
ATOM 1547 O O . HIS A 1 195 ? 10.244 -0.587 15.958 1.00 94.44 195 HIS A O 1
ATOM 1553 N N . TRP A 1 196 ? 8.617 -1.180 14.525 1.00 93.06 196 TRP A N 1
ATOM 1554 C CA . TRP A 1 196 ? 7.542 -1.224 15.519 1.00 93.06 196 TRP A CA 1
ATOM 1555 C C . TRP A 1 196 ? 7.306 -2.628 16.094 1.00 93.06 196 TRP A C 1
ATOM 1557 O O . TRP A 1 196 ? 6.284 -2.867 16.738 1.00 93.06 196 TRP A O 1
ATOM 1567 N N . GLY A 1 197 ? 8.233 -3.566 15.870 1.00 91.00 197 GLY A N 1
ATOM 1568 C CA . GLY A 1 197 ? 8.087 -4.964 16.277 1.00 91.00 197 GLY A CA 1
ATOM 1569 C C . GLY A 1 197 ? 6.933 -5.663 15.557 1.00 91.00 197 GLY A C 1
ATOM 1570 O O . GLY A 1 197 ? 6.243 -6.484 16.163 1.00 91.00 197 GLY A O 1
ATOM 1571 N N . ARG A 1 198 ? 6.667 -5.281 14.301 1.00 89.00 198 ARG A N 1
ATOM 1572 C CA . ARG A 1 198 ? 5.646 -5.899 13.451 1.00 89.00 198 ARG A CA 1
ATOM 1573 C C . ARG A 1 198 ? 6.284 -6.753 12.379 1.00 89.00 198 ARG A C 1
ATOM 1575 O O . ARG A 1 198 ? 7.332 -6.405 11.853 1.00 89.00 198 ARG A O 1
ATOM 1582 N N . GLU A 1 199 ? 5.594 -7.829 12.043 1.00 86.19 199 GLU A N 1
ATOM 1583 C CA . GLU A 1 199 ? 5.915 -8.674 10.906 1.00 86.19 199 GLU A CA 1
ATOM 1584 C C . GLU A 1 199 ? 5.020 -8.296 9.723 1.00 86.19 199 GLU A C 1
ATOM 1586 O O . GLU A 1 199 ? 3.821 -8.041 9.882 1.00 86.19 199 GLU A O 1
ATOM 1591 N N . ALA A 1 200 ? 5.619 -8.238 8.538 1.00 82.69 200 ALA A N 1
ATOM 1592 C CA . ALA A 1 200 ? 4.908 -8.002 7.296 1.00 82.69 200 ALA A CA 1
ATOM 1593 C C . ALA A 1 200 ? 4.517 -9.333 6.653 1.00 82.69 200 ALA A C 1
ATOM 1595 O O . ALA A 1 200 ? 5.349 -10.226 6.516 1.00 82.69 200 ALA A O 1
ATOM 1596 N N . ARG A 1 201 ? 3.265 -9.446 6.204 1.00 85.62 201 ARG A N 1
ATOM 1597 C CA . ARG A 1 201 ? 2.817 -10.572 5.375 1.00 85.62 201 ARG A CA 1
ATOM 1598 C C . ARG A 1 201 ? 2.602 -10.103 3.942 1.00 85.62 201 ARG A C 1
ATOM 1600 O O . ARG A 1 201 ? 1.965 -9.067 3.734 1.00 85.62 201 ARG A O 1
ATOM 1607 N N . TYR A 1 202 ? 3.114 -10.871 2.980 1.00 85.88 202 TYR A N 1
ATOM 1608 C CA . TYR A 1 202 ? 3.174 -10.517 1.557 1.00 85.88 202 TYR A CA 1
ATOM 1609 C C . TYR A 1 202 ? 2.402 -11.536 0.703 1.00 85.88 202 TYR A C 1
ATOM 1611 O O . TYR A 1 202 ? 3.008 -12.440 0.138 1.00 85.88 202 TYR A O 1
ATOM 1619 N N . PRO A 1 203 ? 1.070 -11.421 0.588 1.00 84.38 203 PRO A N 1
ATOM 1620 C CA . PRO A 1 203 ? 0.251 -12.420 -0.103 1.00 84.38 203 PRO A CA 1
ATOM 1621 C C . PRO A 1 203 ? 0.617 -12.627 -1.571 1.00 84.38 203 PRO A C 1
ATOM 1623 O O . PRO A 1 203 ? 0.515 -13.729 -2.087 1.00 84.38 203 PRO A O 1
ATOM 1626 N N . TYR A 1 204 ? 1.070 -11.567 -2.242 1.00 83.50 204 TYR A N 1
ATOM 1627 C CA . TYR A 1 204 ? 1.514 -11.639 -3.631 1.00 83.50 204 TYR A CA 1
ATOM 1628 C C . TYR A 1 204 ? 2.826 -12.412 -3.809 1.00 83.50 204 TYR A C 1
ATOM 1630 O O . TYR A 1 204 ? 3.170 -12.757 -4.930 1.00 83.50 204 TYR A O 1
ATOM 1638 N N . LEU A 1 205 ? 3.555 -12.680 -2.725 1.00 87.31 205 LEU A N 1
ATOM 1639 C CA . LEU A 1 205 ? 4.824 -13.409 -2.734 1.00 87.31 205 LEU A CA 1
ATOM 1640 C C . LEU A 1 205 ? 4.703 -14.803 -2.124 1.00 87.31 205 LEU A C 1
ATOM 1642 O O . LEU A 1 205 ? 5.717 -15.427 -1.819 1.00 87.31 205 LEU A O 1
ATOM 1646 N N . ASP A 1 206 ? 3.474 -15.274 -1.929 1.00 88.75 206 ASP A N 1
ATOM 1647 C CA . ASP A 1 206 ? 3.218 -16.672 -1.629 1.00 88.75 206 ASP A CA 1
ATOM 1648 C C . ASP A 1 206 ? 3.779 -17.565 -2.749 1.00 88.75 206 ASP A C 1
ATOM 1650 O O . ASP A 1 206 ? 3.637 -17.253 -3.931 1.00 88.75 206 ASP A O 1
ATOM 1654 N N . GLU A 1 207 ? 4.446 -18.661 -2.385 1.00 88.31 207 GLU A N 1
ATOM 1655 C CA . GLU A 1 207 ? 5.157 -19.514 -3.346 1.00 88.31 207 GLU A CA 1
ATOM 1656 C C . GLU A 1 207 ? 4.209 -20.188 -4.347 1.00 88.31 207 GLU A C 1
ATOM 1658 O O . GLU A 1 207 ? 4.544 -20.291 -5.530 1.00 88.31 207 GLU A O 1
ATOM 1663 N N . GLU A 1 208 ? 3.020 -20.613 -3.904 1.00 87.81 208 GLU A N 1
ATOM 1664 C CA . GLU A 1 208 ? 2.024 -21.223 -4.790 1.00 87.81 208 GLU A CA 1
ATOM 1665 C C . GLU A 1 208 ? 1.431 -20.175 -5.732 1.00 87.81 208 GLU A C 1
ATOM 1667 O O . GLU A 1 208 ? 1.253 -20.435 -6.925 1.00 87.81 208 GLU A O 1
ATOM 1672 N N . PHE A 1 209 ? 1.170 -18.971 -5.217 1.00 84.69 209 PHE A N 1
ATOM 1673 C CA . PHE A 1 209 ? 0.705 -17.861 -6.039 1.00 84.69 209 PHE A CA 1
ATOM 1674 C C . PHE A 1 209 ? 1.744 -17.449 -7.086 1.00 84.69 209 PHE A C 1
ATOM 1676 O O . PHE A 1 209 ? 1.394 -17.287 -8.255 1.00 84.69 209 PHE A O 1
ATOM 1683 N N . LEU A 1 210 ? 3.016 -17.331 -6.695 1.00 85.06 210 LEU A N 1
ATOM 1684 C CA . LEU A 1 210 ? 4.121 -17.038 -7.606 1.00 85.06 210 LEU A CA 1
ATOM 1685 C C . LEU A 1 210 ? 4.209 -18.091 -8.713 1.00 85.06 210 LEU A C 1
ATOM 1687 O O . LEU A 1 210 ? 4.184 -17.731 -9.885 1.00 85.06 210 LEU A O 1
ATOM 1691 N N . ALA A 1 211 ? 4.203 -19.378 -8.354 1.00 85.81 211 ALA A N 1
ATOM 1692 C CA . ALA A 1 211 ? 4.249 -20.478 -9.318 1.00 85.81 211 ALA A CA 1
ATOM 1693 C C . ALA A 1 211 ? 3.052 -20.512 -10.285 1.00 85.81 211 ALA A C 1
ATOM 1695 O O . ALA A 1 211 ? 3.138 -21.122 -11.349 1.00 85.81 211 ALA A O 1
ATOM 1696 N N . TRP A 1 212 ? 1.924 -19.900 -9.919 1.00 82.62 212 TRP A N 1
ATOM 1697 C CA . TRP A 1 212 ? 0.760 -19.786 -10.794 1.00 82.62 212 TRP A CA 1
ATOM 1698 C C . TRP A 1 212 ? 0.856 -18.605 -11.775 1.00 82.62 212 TRP A C 1
ATOM 1700 O O . TRP A 1 212 ? 0.349 -18.712 -12.894 1.00 82.62 212 TRP A O 1
ATOM 1710 N N . VAL A 1 213 ? 1.474 -17.485 -11.376 1.00 79.25 213 VAL A N 1
ATOM 1711 C CA . VAL A 1 213 ? 1.542 -16.255 -12.196 1.00 79.25 213 VAL A CA 1
ATOM 1712 C C . VAL A 1 213 ? 2.791 -16.143 -13.068 1.00 79.25 213 VAL A C 1
ATOM 1714 O O . VAL A 1 213 ? 2.765 -15.369 -14.027 1.00 79.25 213 VAL A O 1
ATOM 1717 N N . THR A 1 214 ? 3.859 -16.877 -12.744 1.00 69.62 214 THR A N 1
ATOM 1718 C CA . THR A 1 214 ? 5.121 -16.927 -13.508 1.00 69.62 214 THR A CA 1
ATOM 1719 C C . THR A 1 214 ? 5.255 -18.228 -14.282 1.00 69.62 214 THR A C 1
ATOM 1721 O O . THR A 1 214 ? 5.602 -18.171 -15.482 1.00 69.62 214 THR A O 1
#

Secondary structure (DSSP, 8-state):
-----SS-S------EEEE-SSTHHHHHHHHHHHHS-TTS-EEEEEEEE--HHHHHHHTT-TTHHHH-TTTTSHHHHHHHHHHHHHHHH-TTS-EEEEEEEE-HHHHHHHHHHHHHHTTT--SHHHHHHHHHHHHHTTSS-EEE-TTHHHHTT-SHHHHHHHHHHHHHHHHHHHHHHHHHHIIIIIHHHHHHHHTTT--EE-GGG-HHHHHHH-